Protein 5VHT (pdb70)

Secondary structure (DSSP, 8-state):
--HHHHHHHHHHHHHHHHHHHHHHHHHHHHHHHHHHHHHT--S--HHHHHHHHHHHHHHHHHTT-----HHHHHHHHHHHHHHHHHHHHHHH--/--HHHHHHHHHHHHHHHHHHHHHHHHHHHHHHHHHHHHHT--S--HHHHHHHHHHHHHHHHHTT-----HH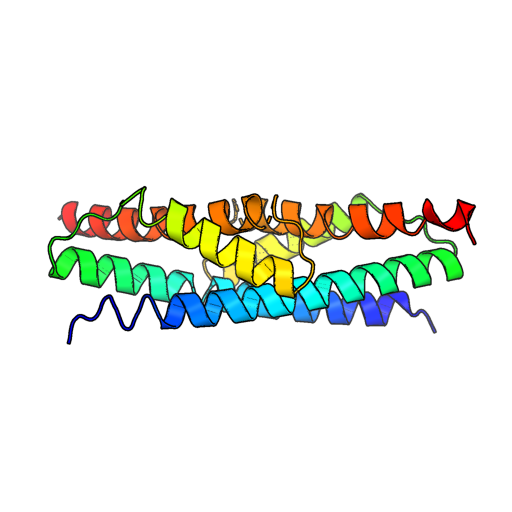HHHHHHHHHHHHHHHHHHHTTT-

Nearest PDB structures (foldseek):
  5vht-assembly1_B  TM=9.766E-01  e=7.348E-12  Escherichia coli K-12
  2gtv-assembly1_X  TM=7.225E-0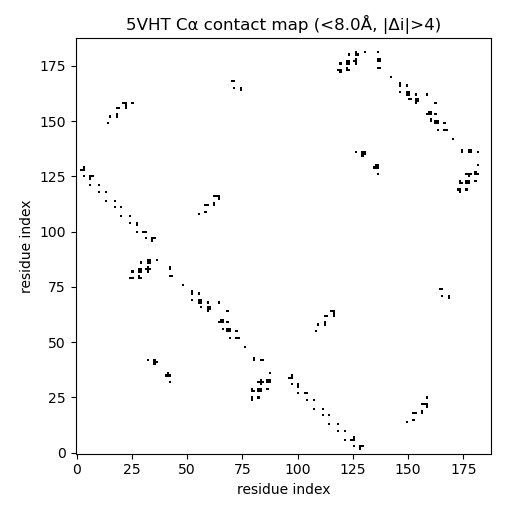1  e=7.236E-03  Methanocaldococcus jannaschii
  5j6f-assembly1_A-2  TM=8.125E-01  e=2.965E-02  Geobacillus sp. GHH01
  5vht-assembly1_B  TM=1.011E+00  e=3.222E-12  Escherichia coli K-12
  8pni-assembly1_B  TM=9.056E-01  e=9.524E-03  Pseudomonas aeruginosa

Sequence (188 aa):
ENPLLALREKISALDEKLLALFAEERRELAVEVGKAKLLSHRPVRDIDRRERDLLERLITLGKAHHLDAHITRTFQLGIEYSSVLTQQALLEHHHHHENPLLALRREKISALDEKLLALFAERRELAVEVGKAKLLSHRPVRDIDRERDLLERLITLGKAHHLDAHITRTFQLGIEYSSVLTQQALLLEHHHHH

Solvent-accessible surface area: 10896 Å² total

B-factor: mean 45.09, std 16.09, range [20.88, 111.12]

Radius of gyration: 18.77 Å; Cα contacts (8 Å, |Δi|>4): 162; chains: 2; bounding box: 55×41×42 Å

Foldseek 3Di:
DPVVVVVVVVVVVVVVVVVVVLVVLLVVLLVVLVVCVVVVHDLDDVVVVVVVLVVCLVVCVVVVHHSVNNVVVVVSSVVSSVSSVVNVVVVVVD/DPVVVVVVVVVVVVVVVVVVVLVVLLVVLLVVLVVCVVVVDDLDDVVVLVVVCVVQLVVCVVVVHDSVNNVVSVVSSVVSSVSSVVVVVCVVVD

CATH classification: 1.20.59.10

InterPro domains:
  IPR001086 Prephenate dehydratase [PF00800] (106-286)
  IPR001086 Prephenate dehydratase [PS51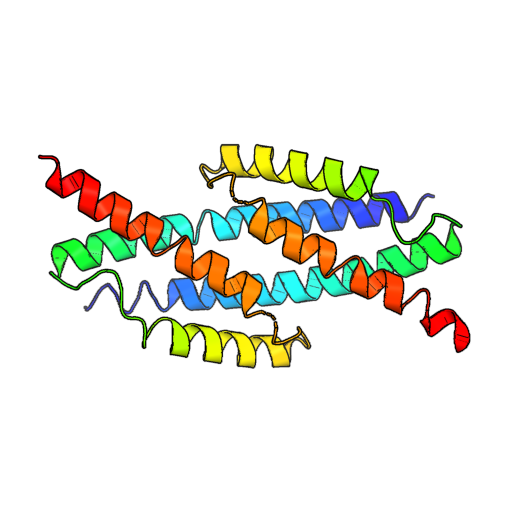171] (105-285)
  IPR002701 Chorismate mutase II, prokaryotic-type [PF01817] (10-89)
  IPR002701 Chorismate mutase II, prokaryotic-type [PS51168] (1-92)
  IPR002701 Chorismate mutase II, prokaryotic-type [SM00830] (11-91)
  IPR002912 ACT domain [PS51671] (299-376)
  IPR008242 Bifunctional P-protein, chorismate mutase/prephenate dehydratase [PIRSF001500] (2-380)
  IPR010952 Chorismate mutase, gammaproteobacteria [TIGR01797] (7-89)
  IPR018528 Prephenate dehydratase, conserved site [PS00857] (261-283)
  IPR018528 Prephenate dehydratase, conserved site [PS00858] (325-332)
  IPR036263 Chorismate mutase type II superfamily [SSF48600] (6-93)
  IPR036979 Chorismate mutase domain superfamily [G3DSA:1.20.59.10] (1-107)
  IPR045865 ACT-like domain [SSF55021] (280-377)

Organism: Escherichia coli (strain K12) (NCBI:txid83333)

GO terms:
  GO:0004664 prephenate dehydratase activity (F, EXP)
  GO:0004106 chorismate mutase activity (F, EXP)
  GO:0004664 prephenate dehydratase activity (F, IDA)
  GO:0042803 protein homodimerization activity (F, IDA)
  GO:0004106 chorismate mutase activity (F, IDA)
  GO:0004664 prephenate dehydratase activity (F, IMP)
  GO:0004106 chorismate mutase activity (F, IMP)
  GO:0006571 L-tyrosine biosynthetic process (P, IMP)
  GO:0009094 L-phenylalanine biosynthetic process (P, IMP)

Structure (mmCIF, N/CA/C/O backbone):
data_5VHT
#
_entry.id   5VHT
#
_cell.length_a   44.861
_cell.length_b   61.270
_cell.length_c   62.848
_cell.angle_alpha   90.00
_cell.angle_beta   90.00
_cell.angle_gamma   90.00
#
_symmetry.space_group_name_H-M   'P 21 21 21'
#
loop_
_entity.id
_entity.type
_entity.pdbx_description
1 polymer 'Chorismate Mutase'
2 water water
#
loop_
_atom_site.group_PDB
_atom_site.id
_atom_site.type_symbol
_atom_site.label_atom_id
_atom_site.label_alt_id
_atom_site.label_comp_id
_atom_site.label_asym_id
_atom_site.label_entity_id
_atom_site.label_seq_id
_atom_site.pdbx_PDB_ins_code
_atom_site.Cartn_x
_atom_site.Cartn_y
_atom_site.Cartn_z
_atom_site.occupancy
_atom_site.B_iso_or_equiv
_atom_site.auth_seq_id
_atom_site.auth_comp_id
_atom_site.auth_asym_id
_atom_site.auth_atom_id
_atom_site.pdbx_PDB_model_num
ATOM 1 N N . GLU A 1 4 ? 77.319 68.885 -6.865 1.00 87.88 4 GLU A N 1
ATOM 2 C CA . GLU A 1 4 ? 75.964 69.428 -6.555 1.00 92.37 4 GLU A CA 1
ATOM 3 C C . GLU A 1 4 ? 75.269 68.452 -5.629 1.00 91.35 4 GLU A C 1
ATOM 4 O O . GLU A 1 4 ? 74.935 67.374 -6.090 1.00 99.04 4 GLU A O 1
ATOM 6 N N . ASN A 1 5 ? 75.134 68.788 -4.343 1.00 84.11 5 ASN A N 1
ATOM 7 C CA . ASN A 1 5 ? 74.567 67.858 -3.361 1.00 77.13 5 ASN A CA 1
ATOM 8 C C . ASN A 1 5 ? 73.028 67.855 -3.498 1.00 69.46 5 ASN A C 1
ATOM 9 O O . ASN A 1 5 ? 72.367 68.822 -3.088 1.00 71.74 5 ASN A O 1
ATOM 14 N N . PRO A 1 6 ? 72.451 66.768 -4.058 1.00 60.08 6 PRO A N 1
ATOM 15 C CA . PRO A 1 6 ? 71.005 66.795 -4.340 1.00 56.71 6 PRO A CA 1
ATOM 16 C C . PRO A 1 6 ? 70.130 66.691 -3.074 1.00 51.96 6 PRO A C 1
ATOM 17 O O . PRO A 1 6 ? 68.969 67.100 -3.105 1.00 50.92 6 PRO A O 1
ATOM 21 N N . LEU A 1 7 ? 70.692 66.172 -1.979 1.00 50.78 7 LEU A N 1
ATOM 22 C CA . LEU A 1 7 ? 70.035 66.150 -0.677 1.00 53.37 7 LEU A CA 1
ATOM 23 C C . LEU A 1 7 ? 69.661 67.510 -0.115 1.00 52.06 7 LEU A C 1
ATOM 24 O O . LEU A 1 7 ? 68.638 67.606 0.552 1.00 47.25 7 LEU A O 1
ATOM 29 N N . LEU A 1 8 ? 70.464 68.539 -0.385 1.00 46.26 8 LEU A N 1
ATOM 30 C CA . LEU A 1 8 ? 70.166 69.884 0.106 1.00 48.52 8 LEU A CA 1
ATOM 31 C C . LEU A 1 8 ? 68.902 70.476 -0.498 1.00 47.16 8 LEU A C 1
ATOM 32 O O . LEU A 1 8 ? 68.090 71.014 0.239 1.00 47.14 8 LEU A O 1
ATOM 37 N N . ALA A 1 9 ? 68.754 70.388 -1.820 1.00 43.49 9 ALA A N 1
ATOM 38 C CA . ALA A 1 9 ? 67.512 70.825 -2.484 1.00 44.15 9 ALA A CA 1
ATOM 39 C C . ALA A 1 9 ? 66.261 70.024 -2.021 1.00 42.85 9 ALA A C 1
ATOM 40 O O . ALA A 1 9 ? 65.161 70.573 -1.867 1.00 38.36 9 ALA A O 1
ATOM 42 N N . LEU A 1 10 ? 66.423 68.721 -1.830 1.00 39.84 10 LEU A N 1
ATOM 43 C CA . LEU A 1 10 ? 65.300 67.883 -1.401 1.00 41.26 10 LEU A CA 1
ATOM 44 C C . LEU A 1 10 ? 64.844 68.220 0.019 1.00 37.08 10 LEU A C 1
ATOM 45 O O . LEU A 1 10 ? 63.649 68.322 0.273 1.00 38.65 10 LEU A O 1
ATOM 50 N N . ARG A 1 11 ? 65.795 68.394 0.926 1.00 38.53 11 ARG A N 1
ATOM 51 C CA . ARG A 1 11 ? 65.478 68.809 2.295 1.00 43.35 11 ARG A CA 1
ATOM 52 C C . ARG A 1 11 ? 64.853 70.186 2.406 1.00 44.24 11 ARG A C 1
ATOM 53 O O . ARG A 1 11 ? 64.046 70.418 3.304 1.00 45.45 11 ARG A O 1
ATOM 61 N N . GLU A 1 12 ? 65.237 71.096 1.519 1.00 45.01 12 GLU A N 1
ATOM 62 C CA . GLU A 1 12 ? 64.589 72.410 1.419 1.00 46.20 12 GLU A CA 1
ATOM 63 C C . GLU A 1 12 ? 63.154 72.310 0.885 1.00 42.02 12 GLU A C 1
ATOM 64 O O . GLU A 1 12 ? 62.292 73.036 1.358 1.00 39.36 12 GLU A O 1
ATOM 66 N N . LYS A 1 13 ? 62.881 71.427 -0.076 1.00 37.69 13 LYS A N 1
ATOM 67 C CA . LYS A 1 13 ? 61.498 71.233 -0.523 1.00 40.23 13 LYS A CA 1
ATOM 68 C C . LYS A 1 13 ? 60.619 70.597 0.567 1.00 35.93 13 LYS A C 1
ATOM 69 O O . LYS A 1 13 ? 59.436 70.893 0.649 1.00 32.88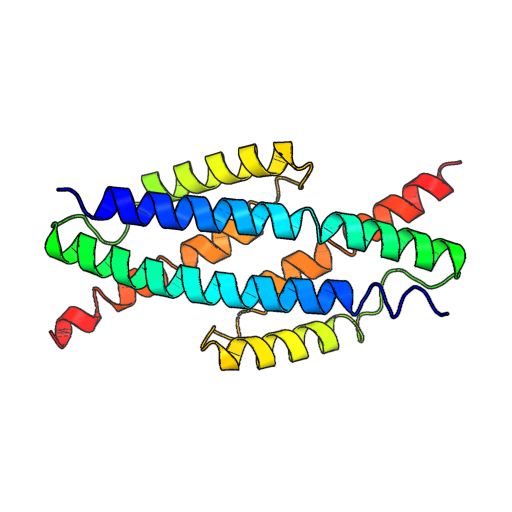 13 LYS A O 1
ATOM 75 N N . ILE A 1 14 ? 61.202 69.708 1.361 1.00 36.89 14 ILE A N 1
ATOM 76 C CA . ILE A 1 14 ? 60.493 69.058 2.494 1.00 35.80 14 ILE A CA 1
ATOM 77 C C . ILE A 1 14 ? 60.200 70.094 3.582 1.00 37.43 14 ILE A C 1
ATOM 78 O O . ILE A 1 14 ? 59.113 70.082 4.153 1.00 32.08 14 ILE A O 1
ATOM 83 N N . SER A 1 15 ? 61.158 70.986 3.854 1.00 38.82 15 SER A N 1
ATOM 84 C CA . SER A 1 15 ? 60.931 72.103 4.795 1.00 39.85 15 SER A CA 1
ATOM 85 C C . SER A 1 15 ? 59.840 73.026 4.334 1.00 34.81 15 SER A C 1
ATOM 86 O O . SER A 1 15 ? 59.025 73.439 5.144 1.00 34.38 15 SER A O 1
ATOM 89 N N . ALA A 1 16 ? 59.797 73.350 3.047 1.00 34.03 16 ALA A N 1
ATOM 90 C CA . ALA A 1 16 ? 58.697 74.148 2.497 1.00 33.49 16 ALA A CA 1
ATOM 91 C C . ALA A 1 16 ? 57.357 73.489 2.675 1.00 36.69 16 ALA A C 1
ATOM 92 O O . ALA A 1 16 ? 56.349 74.140 2.971 1.00 34.11 16 ALA A O 1
ATOM 94 N N . LEU A 1 17 ? 57.338 72.179 2.464 1.00 35.96 17 LEU A N 1
ATOM 95 C CA . LEU A 1 17 ? 56.135 71.413 2.585 1.00 33.28 17 LEU A CA 1
ATOM 96 C C . LEU A 1 17 ? 55.687 71.436 4.087 1.00 32.10 17 LEU A C 1
ATOM 97 O O . LEU A 1 17 ? 54.505 71.678 4.380 1.00 31.27 17 LEU A O 1
ATOM 102 N N . ASP A 1 18 ? 56.628 71.238 5.004 1.00 30.32 18 ASP A N 1
ATOM 103 C CA . ASP A 1 18 ? 56.321 71.216 6.463 1.00 31.53 18 ASP A CA 1
ATOM 104 C C . ASP A 1 18 ? 55.784 72.585 6.971 1.00 36.11 18 ASP A C 1
ATOM 105 O O . ASP A 1 18 ? 54.847 72.627 7.788 1.00 32.78 18 ASP A O 1
ATOM 107 N N . GLU A 1 19 ? 56.313 73.690 6.434 1.00 34.69 19 GLU A N 1
ATOM 108 C CA . GLU A 1 19 ? 55.761 75.035 6.705 1.00 34.74 19 GLU A CA 1
ATOM 109 C C . GLU A 1 19 ? 54.340 75.203 6.185 1.00 32.86 19 GLU A C 1
ATOM 110 O O . GLU A 1 19 ? 53.516 75.757 6.888 1.00 31.40 19 GLU A O 1
ATOM 112 N N . LYS A 1 20 ? 54.022 74.699 4.987 1.00 34.64 20 LYS A N 1
ATOM 113 C CA . LYS A 1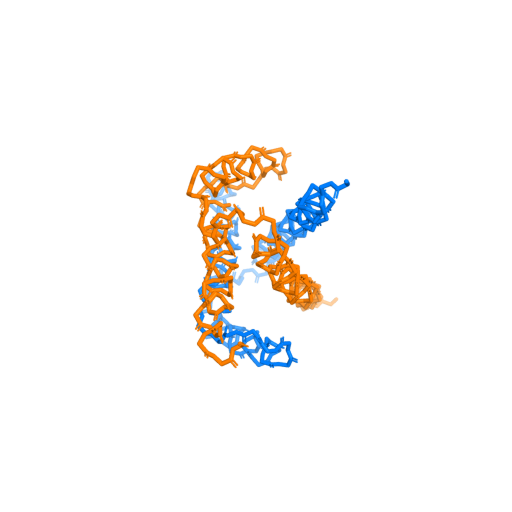 20 ? 52.639 74.685 4.539 1.00 34.86 20 LYS A CA 1
ATOM 114 C C . LYS A 1 20 ? 51.743 73.825 5.430 1.00 35.48 20 LYS A C 1
ATOM 115 O O . LYS A 1 20 ? 50.571 74.131 5.581 1.00 35.05 20 LYS A O 1
ATOM 121 N N . LEU A 1 21 ? 52.250 72.699 5.941 1.00 31.81 21 LEU A N 1
ATOM 122 C CA . LEU A 1 21 ? 51.427 71.870 6.835 1.00 31.73 21 LEU A CA 1
ATOM 123 C C . LEU A 1 21 ? 51.078 72.635 8.111 1.00 29.24 21 LEU A C 1
ATOM 124 O O . LEU A 1 21 ? 49.936 72.591 8.534 1.00 30.91 21 LEU A O 1
ATOM 129 N N . LEU A 1 22 ? 52.058 73.334 8.684 1.00 29.10 22 LEU A N 1
ATOM 130 C CA . LEU A 1 22 ? 51.880 74.136 9.889 1.00 30.41 22 LEU A CA 1
ATOM 131 C C . LEU A 1 22 ? 50.881 75.238 9.699 1.00 31.10 22 LEU A C 1
ATOM 132 O O . LEU A 1 22 ? 50.042 75.454 10.565 1.00 33.35 22 LEU A O 1
ATOM 137 N N . ALA A 1 23 ? 50.962 75.929 8.575 1.00 34.13 23 ALA A N 1
ATOM 138 C CA . ALA A 1 23 ? 49.970 76.942 8.204 1.00 34.28 23 ALA A CA 1
ATOM 139 C C . ALA A 1 23 ? 48.576 76.357 8.092 1.00 34.42 23 ALA A C 1
ATOM 140 O O . ALA A 1 23 ? 47.625 76.980 8.536 1.00 30.59 23 ALA A O 1
ATOM 142 N N . LEU A 1 24 ? 48.425 75.159 7.527 1.00 32.08 24 LEU A N 1
ATOM 143 C CA . LEU A 1 24 ? 47.097 74.540 7.496 1.00 31.48 24 LEU A CA 1
ATOM 144 C C . LEU A 1 24 ? 46.602 74.062 8.885 1.00 29.57 24 LEU A C 1
ATOM 145 O O . LEU A 1 24 ? 45.396 74.157 9.178 1.00 29.31 24 LEU A O 1
ATOM 150 N N . PHE A 1 25 ? 47.513 73.569 9.715 1.00 29.91 25 PHE A N 1
ATOM 151 C CA . PHE A 1 25 ? 47.206 73.221 11.116 1.00 28.97 25 PHE A CA 1
ATOM 152 C C . PHE A 1 25 ? 46.681 74.480 11.843 1.00 34.28 25 PHE A C 1
ATOM 153 O O . PHE A 1 25 ? 45.651 74.425 12.553 1.00 29.27 25 PHE A O 1
ATOM 161 N N . ALA A 1 26 ? 47.363 75.609 11.655 1.00 31.76 26 ALA A N 1
ATOM 162 C CA . ALA A 1 26 ? 46.923 76.903 12.244 1.00 32.15 26 ALA A CA 1
ATOM 163 C C . ALA A 1 26 ? 45.544 77.277 11.763 1.00 32.60 26 ALA A C 1
ATOM 164 O O . ALA A 1 26 ? 44.691 77.615 12.574 1.00 31.73 26 ALA A O 1
ATOM 166 N N A GLU A 1 27 ? 45.299 77.204 10.456 0.50 31.77 27 GLU A N 1
ATOM 167 N N B GLU A 1 27 ? 45.300 77.206 10.456 0.50 31.05 27 GLU A N 1
ATOM 168 C CA A GLU A 1 27 ? 43.954 77.451 9.938 0.50 33.28 27 GLU A CA 1
ATOM 169 C CA B GLU A 1 27 ? 43.961 77.445 9.916 0.50 32.10 27 GLU A CA 1
ATOM 170 C C A GLU A 1 27 ? 42.918 76.472 10.495 0.50 31.01 27 GLU A C 1
ATOM 171 C C B GLU A 1 27 ? 42.920 76.472 10.491 0.50 30.38 27 GLU A C 1
ATOM 172 O O A GLU A 1 27 ? 41.791 76.871 10.786 0.50 26.91 27 GLU A O 1
ATOM 173 O O B GLU A 1 27 ? 41.792 76.873 10.786 0.50 26.35 27 GLU A O 1
ATOM 184 N N . ARG A 1 28 ? 43.292 75.199 10.661 1.00 29.12 28 ARG A N 1
ATOM 185 C CA . ARG A 1 28 ? 42.358 74.199 11.197 1.00 30.87 28 ARG A CA 1
ATOM 186 C C . ARG A 1 28 ? 41.996 74.528 12.657 1.00 30.23 28 ARG A C 1
ATOM 187 O O . ARG A 1 28 ? 40.853 74.395 13.053 1.00 30.38 28 ARG A O 1
ATOM 195 N N . ARG A 1 29 ? 42.969 75.003 13.427 1.00 30.77 29 ARG A N 1
ATOM 196 C CA . ARG A 1 29 ? 42.724 75.462 14.800 1.00 32.52 29 ARG A CA 1
ATOM 197 C C . ARG A 1 29 ? 41.786 76.671 14.859 1.00 33.16 29 ARG A C 1
ATOM 198 O O . ARG A 1 29 ? 40.891 76.683 15.674 1.00 32.35 29 ARG A O 1
ATOM 206 N N . GLU A 1 30 ? 41.975 77.673 14.004 1.00 34.28 30 GLU A N 1
ATOM 207 C CA . GLU A 1 30 ? 41.011 78.820 13.889 1.00 35.32 30 GLU A CA 1
ATOM 208 C C . GLU A 1 30 ? 39.594 78.343 13.623 1.00 34.14 30 GLU A C 1
ATOM 209 O O . GLU A 1 30 ? 38.641 78.782 14.267 1.00 31.76 30 GLU A O 1
ATOM 215 N N . LEU A 1 31 ? 39.457 77.414 12.681 1.00 31.62 31 LEU A N 1
ATOM 216 C CA . LEU A 1 31 ? 38.157 76.798 12.434 1.00 31.26 31 LEU A CA 1
ATOM 217 C C . LEU A 1 31 ? 37.576 76.055 13.655 1.00 30.30 31 LEU A C 1
ATOM 218 O O . LEU A 1 31 ? 36.364 76.110 13.879 1.00 31.07 31 LEU A O 1
ATOM 223 N N . ALA A 1 32 ? 38.420 75.362 14.417 1.00 29.59 32 ALA A N 1
ATOM 224 C CA . ALA A 1 32 ? 37.969 74.649 15.635 1.00 30.18 32 ALA A CA 1
ATOM 225 C C . ALA A 1 32 ? 37.402 75.663 16.663 1.00 28.62 32 ALA A C 1
ATOM 226 O O . ALA A 1 32 ? 36.388 75.423 17.275 1.00 25.49 32 ALA A O 1
ATOM 228 N N . VAL A 1 33 ? 38.079 76.794 16.819 1.00 30.58 33 VAL A N 1
ATOM 229 C CA . VAL A 1 33 ? 37.586 77.893 17.658 1.00 30.32 33 VAL A CA 1
ATOM 230 C C . VAL A 1 33 ? 36.202 78.353 17.200 1.00 31.01 33 VAL A C 1
ATOM 231 O O . VAL A 1 33 ? 35.304 78.501 18.048 1.00 28.45 33 VAL A O 1
ATOM 235 N N . GLU A 1 34 ? 36.010 78.530 15.888 1.00 28.80 34 GLU A N 1
ATOM 236 C CA . GLU A 1 34 ? 34.711 78.946 15.338 1.00 33.44 34 GLU A CA 1
ATOM 237 C C . GLU A 1 34 ? 33.631 77.915 15.557 1.00 31.24 34 GLU A C 1
ATOM 238 O O . GLU A 1 34 ? 32.489 78.261 15.825 1.00 30.08 34 GLU A O 1
ATOM 244 N N . VAL A 1 35 ? 33.990 76.636 15.460 1.00 29.15 35 VAL A N 1
ATOM 245 C CA . VAL A 1 35 ? 33.078 75.532 15.760 1.00 28.29 35 VAL A CA 1
ATOM 246 C C . VAL A 1 35 ? 32.699 75.589 17.242 1.00 28.36 35 VAL A C 1
ATOM 247 O O . VAL A 1 35 ? 31.542 75.460 17.600 1.00 27.41 35 VAL A O 1
ATOM 251 N N . GLY A 1 36 ? 33.691 75.698 18.113 1.00 29.69 36 GLY A N 1
ATOM 252 C CA . GLY A 1 36 ? 33.448 75.851 19.555 1.00 29.92 36 GLY A CA 1
ATOM 253 C C . GLY A 1 36 ? 32.472 77.009 19.855 1.00 33.45 36 GLY A C 1
ATOM 254 O O . GLY A 1 36 ? 31.513 76.830 20.600 1.00 32.37 36 GLY A O 1
ATOM 255 N N . LYS A 1 37 ? 32.708 78.179 19.259 1.00 31.59 37 LYS A N 1
ATOM 256 C CA . LYS A 1 37 ? 31.798 79.337 19.412 1.00 33.01 37 LYS A CA 1
ATOM 257 C C . LYS A 1 37 ? 30.392 79.001 18.949 1.00 33.88 37 LYS A C 1
ATOM 258 O O . LYS A 1 37 ? 29.438 79.239 19.683 1.00 37.97 37 LYS A O 1
ATOM 264 N N . ALA A 1 38 ? 30.255 78.419 17.768 1.00 36.83 38 ALA A N 1
ATOM 265 C CA . ALA A 1 38 ? 28.940 78.093 17.230 1.00 39.60 38 ALA A CA 1
ATOM 266 C C . ALA A 1 38 ? 28.214 77.079 18.084 1.00 36.75 38 ALA A C 1
ATOM 267 O O . ALA A 1 38 ? 27.004 77.207 18.287 1.00 39.68 38 ALA A O 1
ATOM 269 N N . LYS A 1 39 ? 28.943 76.109 18.623 1.00 35.11 39 LYS A N 1
ATOM 270 C CA . LYS A 1 39 ? 28.353 75.127 19.563 1.00 38.60 39 LYS A CA 1
ATOM 271 C C . LYS A 1 39 ? 27.840 75.786 20.843 1.00 43.96 39 LYS A C 1
ATOM 272 O O . LYS A 1 39 ? 26.761 75.469 21.328 1.00 42.29 39 LYS A O 1
ATOM 278 N N . LEU A 1 40 ? 28.632 76.698 21.392 1.00 39.65 40 LEU A N 1
ATOM 279 C CA . LEU A 1 40 ? 28.241 77.459 22.567 1.00 39.11 40 LEU A CA 1
ATOM 280 C C . LEU A 1 40 ? 26.985 78.277 22.291 1.00 41.34 40 LEU A C 1
ATOM 281 O O . LEU A 1 40 ? 26.077 78.270 23.095 1.00 40.87 40 LEU A O 1
ATOM 286 N N . LEU A 1 41 ? 26.945 78.990 21.166 1.00 43.07 41 LEU A N 1
ATOM 287 C CA . LEU A 1 41 ? 25.732 79.745 20.743 1.00 47.72 41 LEU A CA 1
ATOM 288 C C . LEU A 1 41 ? 24.511 78.853 20.484 1.00 51.42 41 LEU A C 1
ATOM 289 O O . LEU A 1 41 ? 23.383 79.269 20.721 1.00 56.16 41 LEU A O 1
ATOM 294 N N . SER A 1 42 ? 24.754 77.646 19.985 1.00 48.08 42 SER A N 1
ATOM 295 C CA . SER A 1 42 ? 23.703 76.686 19.626 1.00 50.79 42 SER A CA 1
ATOM 296 C C . SER A 1 42 ? 23.314 75.733 20.746 1.00 47.46 42 SER A C 1
ATOM 297 O O . SER A 1 42 ? 22.436 74.935 20.558 1.00 46.40 42 SER A O 1
ATOM 300 N N . HIS A 1 43 ? 24.005 75.787 21.880 1.00 54.52 43 HIS A N 1
ATOM 301 C CA . HIS A 1 43 ? 23.870 74.806 22.976 1.00 57.63 43 HIS A CA 1
ATOM 302 C C . HIS A 1 43 ? 24.021 73.341 22.563 1.00 58.41 43 HIS A C 1
ATOM 303 O O . HIS A 1 43 ? 23.272 72.486 23.015 1.00 61.58 43 HIS A O 1
ATOM 310 N N . ARG A 1 44 ? 25.005 73.065 21.706 1.00 55.71 44 ARG A N 1
ATOM 311 C CA . ARG A 1 44 ? 25.327 71.711 21.249 1.00 56.44 44 ARG A CA 1
ATOM 312 C C . ARG A 1 44 ? 26.586 71.252 21.998 1.00 49.97 44 ARG A C 1
ATOM 313 O O . ARG A 1 44 ? 27.484 72.063 22.208 1.00 48.04 44 ARG A O 1
ATOM 316 N N . PRO A 1 45 ? 26.655 69.968 22.423 1.00 52.14 45 PRO A N 1
ATOM 317 C CA . PRO A 1 45 ? 27.866 69.528 23.115 1.00 50.05 45 PRO A CA 1
ATOM 318 C C . PRO A 1 45 ? 29.101 69.477 22.190 1.00 52.36 45 PRO A C 1
ATOM 319 O O . PRO A 1 45 ? 28.968 69.290 20.973 1.00 48.52 45 PRO A O 1
ATOM 323 N N . VAL A 1 46 ? 30.284 69.610 22.783 1.00 46.31 46 VAL A N 1
ATOM 324 C CA . VAL A 1 46 ? 31.551 69.561 22.050 1.00 44.71 46 VAL A CA 1
ATOM 325 C C . VAL A 1 46 ? 31.774 68.181 21.445 1.00 46.51 46 VAL A C 1
ATOM 326 O O . VAL A 1 46 ? 32.101 68.098 20.254 1.00 48.57 46 VAL A O 1
ATOM 330 N N . ARG A 1 47 ? 31.656 67.150 22.264 1.00 44.40 47 ARG A N 1
ATOM 331 C CA . ARG A 1 47 ? 32.012 65.779 21.842 1.00 46.24 47 ARG A CA 1
ATOM 332 C C . ARG A 1 47 ? 30.808 65.049 21.241 1.00 46.75 47 ARG A C 1
ATOM 333 O O . ARG A 1 47 ? 29.700 65.155 21.746 1.00 47.12 47 ARG A O 1
ATOM 341 N N . ASP A 1 48 ? 31.027 64.354 20.138 1.00 50.92 48 ASP A N 1
ATOM 342 C CA . ASP A 1 48 ? 30.101 63.358 19.604 1.00 53.13 48 ASP A CA 1
ATOM 343 C C . ASP A 1 48 ? 31.019 62.297 19.039 1.00 51.25 48 ASP A C 1
ATOM 344 O O . ASP A 1 48 ? 31.576 62.470 17.959 1.00 49.60 48 ASP A O 1
ATOM 349 N N . ILE A 1 49 ? 31.219 61.220 19.786 1.00 50.64 49 ILE A N 1
ATOM 350 C CA . ILE A 1 49 ? 32.179 60.165 19.399 1.00 57.39 49 ILE A CA 1
ATOM 351 C C . ILE A 1 49 ? 31.771 59.399 18.112 1.00 52.26 49 ILE A C 1
ATOM 352 O O . ILE A 1 49 ? 32.629 58.862 17.433 1.00 50.31 49 ILE A O 1
ATOM 357 N N . ASP A 1 50 ? 30.484 59.356 17.784 1.00 49.22 50 ASP A N 1
ATOM 358 C CA . ASP A 1 50 ? 30.049 58.807 16.499 1.00 45.37 50 ASP A CA 1
ATOM 359 C C . ASP A 1 50 ? 30.471 59.706 15.337 1.00 42.32 50 ASP A C 1
ATOM 360 O O . ASP A 1 50 ? 30.892 59.225 14.304 1.00 42.21 50 ASP A O 1
ATOM 362 N N A ARG A 1 51 ? 30.346 61.014 15.520 0.50 40.66 51 ARG A N 1
ATOM 363 N N B ARG A 1 51 ? 30.347 61.015 15.517 0.50 42.02 51 ARG A N 1
ATOM 364 C CA A ARG A 1 51 ? 30.817 61.978 14.524 0.50 41.86 51 ARG A CA 1
ATOM 365 C CA B ARG A 1 51 ? 30.817 61.987 14.521 0.50 44.00 51 ARG A CA 1
ATOM 366 C C A ARG A 1 51 ? 32.330 61.824 14.299 0.50 39.70 51 ARG A C 1
ATOM 367 C C B ARG A 1 51 ? 32.330 61.827 14.298 0.50 40.94 51 ARG A C 1
ATOM 368 O O A ARG A 1 51 ? 32.796 61.721 13.164 0.50 37.51 51 ARG A O 1
ATOM 369 O O B ARG A 1 51 ? 32.797 61.721 13.164 0.50 38.73 51 ARG A O 1
ATOM 384 N N . GLU A 1 52 ? 33.076 61.776 15.396 1.00 39.97 52 GLU A N 1
ATOM 385 C CA . GLU A 1 52 ? 34.530 61.606 15.350 1.00 41.98 52 GLU A CA 1
ATOM 386 C C . GLU A 1 52 ? 34.940 60.342 14.592 1.00 39.24 52 GLU A C 1
ATOM 387 O O . GLU A 1 52 ? 35.777 60.402 13.708 1.00 39.32 52 GLU A O 1
ATOM 393 N N . ARG A 1 53 ? 34.331 59.210 14.928 1.00 39.46 53 ARG A N 1
ATOM 394 C CA . ARG A 1 53 ? 34.636 57.909 14.271 1.00 41.08 53 ARG A CA 1
ATOM 395 C C . ARG A 1 53 ? 34.272 57.881 12.785 1.00 40.09 53 ARG A C 1
ATOM 396 O O . ARG A 1 53 ? 35.026 57.386 11.966 1.00 38.22 53 ARG A O 1
ATOM 398 N N . ASP A 1 54 ? 33.128 58.447 12.434 1.00 41.35 54 ASP A N 1
ATOM 399 C CA . ASP A 1 54 ? 32.706 58.559 11.020 1.00 43.78 54 ASP A CA 1
ATOM 400 C C . ASP A 1 54 ? 33.645 59.494 10.216 1.00 42.20 54 ASP A C 1
ATOM 401 O O . ASP A 1 54 ? 33.973 59.211 9.061 1.00 41.10 54 ASP A O 1
ATOM 406 N N . LEU A 1 55 ? 34.071 60.600 10.832 1.00 37.12 55 LEU A N 1
ATOM 407 C CA . LEU A 1 55 ? 35.032 61.506 10.192 1.00 39.20 55 LEU A CA 1
ATOM 408 C C . LEU A 1 55 ? 36.334 60.767 9.852 1.00 35.09 55 LEU A C 1
ATOM 409 O O . LEU A 1 55 ? 36.849 60.830 8.737 1.00 40.39 55 LEU A O 1
ATOM 414 N N . LEU A 1 56 ? 36.834 60.058 10.837 1.00 36.91 56 LEU A N 1
ATOM 415 C CA . LEU A 1 56 ? 38.057 59.285 10.695 1.00 39.98 56 LEU A CA 1
ATOM 416 C C . LEU A 1 56 ? 37.908 58.241 9.587 1.00 37.11 56 LEU A C 1
ATOM 417 O O . LEU A 1 56 ? 38.764 58.168 8.743 1.00 36.50 56 LEU A O 1
ATOM 422 N N . GLU A 1 57 ? 36.784 57.507 9.514 1.00 41.59 57 GLU A N 1
ATOM 423 C CA . GLU A 1 57 ? 36.532 56.539 8.391 1.00 40.77 57 GLU A CA 1
ATOM 424 C C . GLU A 1 57 ? 36.570 57.171 7.004 1.00 35.11 57 GLU A C 1
ATOM 425 O O . GLU A 1 57 ? 37.077 56.596 6.062 1.00 34.51 57 GLU A O 1
ATOM 431 N N . ARG A 1 58 ? 35.988 58.347 6.877 1.00 35.89 58 ARG A N 1
ATOM 432 C CA . ARG A 1 58 ? 36.029 59.117 5.632 1.00 38.24 58 ARG A CA 1
ATOM 433 C C . ARG A 1 58 ? 37.461 59.518 5.227 1.00 37.43 58 ARG A C 1
ATOM 434 O O . ARG A 1 58 ? 37.831 59.502 4.036 1.00 34.29 58 ARG A O 1
ATOM 442 N N . LEU A 1 59 ? 38.248 59.942 6.220 1.00 39.08 59 LEU A N 1
ATOM 443 C CA . LEU A 1 59 ? 39.641 60.353 5.974 1.00 35.49 59 LEU A CA 1
ATOM 444 C C . LEU A 1 59 ? 40.474 59.157 5.530 1.00 34.94 59 LEU A C 1
ATOM 445 O O . LEU A 1 59 ? 41.317 59.273 4.639 1.00 31.94 59 LEU A O 1
ATOM 450 N N . ILE A 1 60 ? 40.211 57.995 6.128 1.00 39.95 60 ILE A N 1
ATOM 451 C CA . ILE A 1 60 ? 40.889 56.739 5.744 1.00 39.80 60 ILE A CA 1
ATOM 452 C C . ILE A 1 60 ? 40.610 56.415 4.270 1.00 41.46 60 ILE A C 1
ATOM 453 O O . ILE A 1 60 ? 41.524 56.044 3.538 1.00 34.46 60 ILE A O 1
ATOM 458 N N . THR A 1 61 ? 39.364 56.575 3.827 1.00 38.33 61 THR A N 1
ATOM 459 C CA . THR A 1 61 ? 39.025 56.311 2.429 1.00 39.31 61 THR A CA 1
ATOM 460 C C . THR A 1 61 ? 39.651 57.323 1.473 1.00 39.31 61 THR A C 1
ATOM 461 O O . THR A 1 61 ? 40.206 56.946 0.444 1.00 38.05 61 THR A O 1
ATOM 465 N N . LEU A 1 62 ? 39.586 58.601 1.814 1.00 37.46 62 LEU A N 1
ATOM 466 C CA . LEU A 1 62 ? 40.267 59.597 0.990 1.00 38.09 62 LEU A CA 1
ATOM 467 C C . LEU A 1 62 ? 41.807 59.335 0.938 1.00 37.99 62 LEU A C 1
ATOM 468 O O . LEU A 1 62 ? 42.446 59.420 -0.130 1.00 39.86 62 LEU A O 1
ATOM 473 N N . GLY A 1 63 ? 42.388 59.003 2.087 1.00 33.86 63 GLY A N 1
ATOM 474 C CA . GLY A 1 63 ? 43.790 58.578 2.152 1.00 36.58 63 GLY A CA 1
ATOM 475 C C . GLY A 1 63 ? 44.173 57.428 1.234 1.00 37.08 63 GLY A C 1
ATOM 476 O O . GLY A 1 63 ? 45.227 57.476 0.572 1.00 33.41 63 GLY A O 1
ATOM 477 N N . LYS A 1 64 ? 43.335 56.396 1.171 1.00 40.23 64 LYS A N 1
ATOM 478 C CA . LYS A 1 64 ? 43.636 55.225 0.330 1.00 45.12 64 LYS A CA 1
ATOM 479 C C . LYS A 1 64 ? 43.747 55.616 -1.149 1.00 44.64 64 LYS A C 1
ATOM 480 O O . LYS A 1 64 ? 44.558 55.041 -1.853 1.00 44.34 64 LYS A O 1
ATOM 484 N N . ALA A 1 65 ? 42.980 56.611 -1.598 1.00 48.05 65 ALA A N 1
ATOM 485 C CA . ALA A 1 65 ? 43.138 57.200 -2.948 1.00 47.46 65 ALA A CA 1
ATOM 486 C C . ALA A 1 65 ? 44.519 57.785 -3.210 1.00 50.04 65 ALA A C 1
ATOM 487 O O . ALA A 1 65 ? 45.004 57.755 -4.338 1.00 48.29 65 ALA A O 1
ATOM 489 N N . HIS A 1 66 ? 45.149 58.336 -2.172 1.00 45.56 66 HIS A N 1
ATOM 490 C CA . HIS A 1 66 ? 46.556 58.759 -2.252 1.00 41.68 66 HIS A CA 1
ATOM 491 C C . HIS A 1 66 ? 47.588 57.658 -1.926 1.00 37.92 66 HIS A C 1
ATOM 492 O O . HIS A 1 66 ? 48.766 57.948 -1.879 1.00 34.52 66 HIS A O 1
ATOM 499 N N . HIS A 1 67 ? 47.143 56.425 -1.699 1.00 38.82 67 HIS A N 1
ATOM 500 C CA . HIS A 1 67 ? 48.003 55.293 -1.279 1.00 39.87 67 HIS A CA 1
ATOM 501 C C . HIS A 1 67 ? 48.734 55.551 0.059 1.00 38.67 67 HIS A C 1
ATOM 502 O O . HIS A 1 67 ? 49.884 55.161 0.235 1.00 36.21 67 HIS A O 1
ATOM 509 N N . LEU A 1 68 ? 48.025 56.192 0.990 1.00 35.07 68 LEU A N 1
ATOM 510 C CA . LEU A 1 68 ? 48.522 56.474 2.324 1.00 34.22 68 LEU A CA 1
ATOM 511 C C . LEU A 1 68 ? 47.922 55.418 3.214 1.00 39.03 68 LEU A C 1
ATOM 512 O O . LEU A 1 68 ? 46.714 55.143 3.144 1.00 40.55 68 LEU A O 1
ATOM 517 N N . ASP A 1 69 ? 48.764 54.851 4.071 1.00 36.06 69 ASP A N 1
ATOM 518 C CA . ASP A 1 69 ? 48.389 53.753 4.924 1.00 38.24 69 ASP A CA 1
ATOM 519 C C . ASP A 1 69 ? 47.245 54.123 5.884 1.00 35.55 69 ASP A C 1
ATOM 520 O O . ASP A 1 69 ? 47.280 55.190 6.506 1.00 29.13 69 ASP A O 1
ATOM 525 N N . ALA A 1 70 ? 46.237 53.251 6.015 1.00 35.28 70 ALA A N 1
ATOM 526 C CA . ALA A 1 70 ? 45.077 53.520 6.896 1.00 35.39 70 ALA A CA 1
ATOM 527 C C . ALA A 1 70 ? 45.464 53.737 8.364 1.00 35.51 70 ALA A C 1
ATOM 528 O O . ALA A 1 70 ? 44.898 54.585 9.071 1.00 32.83 70 ALA A O 1
ATOM 530 N N . HIS A 1 71 ? 46.431 52.957 8.820 1.00 32.63 71 HIS A N 1
ATOM 531 C CA . HIS A 1 71 ? 46.883 53.090 10.168 1.00 35.08 71 HIS A CA 1
ATOM 532 C C . HIS A 1 71 ? 47.544 54.460 10.455 1.00 30.97 71 HIS A C 1
ATOM 533 O O . HIS A 1 71 ? 47.245 55.094 11.455 1.00 29.48 71 HIS A O 1
ATOM 559 N N . ILE A 1 73 ? 47.042 57.162 8.670 1.00 27.90 73 ILE A N 1
ATOM 560 C CA . ILE A 1 73 ? 45.967 58.150 8.586 1.00 29.46 73 ILE A CA 1
ATOM 561 C C . ILE A 1 73 ? 45.148 58.217 9.869 1.00 29.67 73 ILE A C 1
ATOM 562 O O . ILE A 1 73 ? 44.836 59.288 10.336 1.00 28.14 73 ILE A O 1
ATOM 567 N N . THR A 1 74 ? 44.849 57.065 10.438 1.00 27.11 74 THR A N 1
ATOM 568 C CA . THR A 1 74 ? 44.118 56.960 11.658 1.00 32.19 74 THR A CA 1
ATOM 569 C C . THR A 1 74 ? 44.832 57.644 12.780 1.00 32.30 74 THR A C 1
ATOM 570 O O . THR A 1 74 ? 44.226 58.472 13.472 1.00 29.87 74 THR A O 1
ATOM 574 N N . ARG A 1 75 ? 46.102 57.313 12.960 1.00 28.04 75 ARG A N 1
ATOM 575 C CA . ARG A 1 75 ? 46.854 57.897 14.050 1.00 30.46 75 ARG A CA 1
ATOM 576 C C . ARG A 1 75 ? 47.015 59.430 13.917 1.00 26.46 75 ARG A C 1
ATOM 577 O O . ARG A 1 75 ? 46.929 60.155 14.885 1.00 25.02 75 ARG A O 1
ATOM 585 N N . THR A 1 76 ? 47.250 59.888 12.702 1.00 24.34 76 THR A N 1
ATOM 586 C CA . THR A 1 76 ? 47.526 61.280 12.426 1.00 25.16 76 THR A CA 1
ATOM 587 C C . THR A 1 76 ? 46.263 62.118 12.657 1.00 25.26 76 THR A C 1
ATOM 588 O O . THR A 1 76 ? 46.284 63.116 13.380 1.00 24.41 76 THR A O 1
ATOM 592 N N . PHE A 1 77 ? 45.158 61.670 12.072 1.00 25.31 77 PHE A N 1
ATOM 593 C CA . PHE A 1 77 ? 43.924 62.406 12.211 1.00 27.83 77 PHE A CA 1
ATOM 594 C C . PHE A 1 77 ? 43.238 62.243 13.556 1.00 27.35 77 PHE A C 1
ATOM 595 O O . PHE A 1 77 ? 42.523 63.137 13.934 1.00 28.95 77 PHE A O 1
ATOM 603 N N . GLN A 1 78 ? 43.521 61.185 14.299 1.00 29.35 78 GLN A N 1
ATOM 604 C CA . GLN A 1 78 ? 43.101 61.098 15.702 1.00 30.33 78 GLN A CA 1
ATOM 605 C C . GLN A 1 78 ? 43.740 62.231 16.504 1.00 27.65 78 GLN A C 1
ATOM 606 O O . GLN A 1 78 ? 43.094 62.805 17.397 1.00 27.14 78 GLN A O 1
ATOM 612 N N . 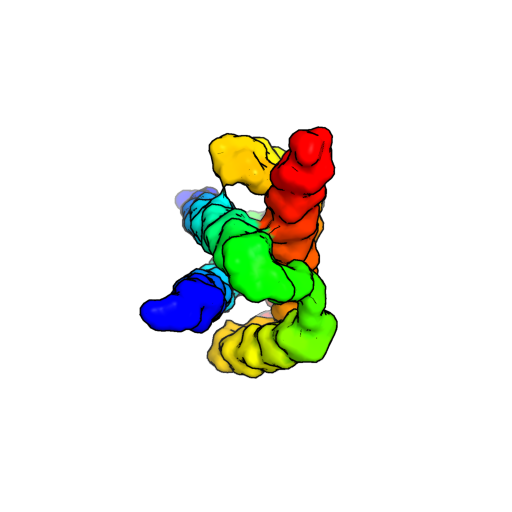LEU A 1 79 ? 45.005 62.524 16.259 1.00 25.91 79 LEU A N 1
ATOM 613 C CA . LEU A 1 79 ? 45.626 63.688 16.908 1.00 28.54 79 LEU A CA 1
ATOM 614 C C . LEU A 1 79 ? 44.918 64.993 16.570 1.00 29.41 79 LEU A C 1
ATOM 615 O O . LEU A 1 79 ? 44.704 65.812 17.459 1.00 24.92 79 LEU A O 1
ATOM 620 N N . GLY A 1 80 ? 44.609 65.192 15.297 1.00 26.92 80 GLY A N 1
ATOM 621 C CA . GLY A 1 80 ? 43.959 66.421 14.834 1.00 30.12 80 GLY A CA 1
ATOM 622 C C . GLY A 1 80 ? 42.574 66.615 15.420 1.00 28.01 80 GLY A C 1
ATOM 623 O O . GLY A 1 80 ? 42.230 67.723 15.843 1.00 26.06 80 GLY A O 1
ATOM 624 N N . ILE A 1 81 ? 41.797 65.541 15.437 1.00 28.41 81 ILE A N 1
ATOM 625 C CA . ILE A 1 81 ? 40.460 65.550 16.006 1.00 29.97 81 ILE A CA 1
ATOM 626 C C . ILE A 1 81 ? 40.513 65.826 17.504 1.00 30.00 81 ILE A C 1
ATOM 627 O O . ILE A 1 81 ? 39.788 66.709 18.009 1.00 26.66 81 ILE A O 1
ATOM 632 N N . GLU A 1 82 ? 41.369 65.095 18.210 1.00 28.66 82 GLU A N 1
ATOM 633 C CA . GLU A 1 82 ? 41.607 65.389 19.620 1.00 31.19 82 GLU A CA 1
ATOM 634 C C . GLU A 1 82 ? 42.039 66.839 19.892 1.00 28.26 82 GLU A C 1
ATOM 635 O O . GLU A 1 82 ? 41.499 67.481 20.783 1.00 27.75 82 GLU A O 1
ATOM 641 N N . TYR A 1 83 ? 42.969 67.375 19.100 1.00 28.20 83 TYR A N 1
ATOM 642 C CA . TYR A 1 83 ? 43.349 68.763 19.279 1.00 28.53 83 TYR A CA 1
ATOM 643 C C . TYR A 1 83 ? 42.195 69.755 19.037 1.00 27.09 83 TYR A C 1
ATOM 644 O O . TYR A 1 83 ? 42.065 70.692 19.782 1.00 25.74 83 TYR A O 1
ATOM 653 N N . SER A 1 84 ? 41.370 69.538 18.025 1.00 27.68 84 SER A N 1
ATOM 654 C CA A SER A 1 84 ? 40.166 70.355 17.784 0.50 25.90 84 SER A CA 1
ATOM 655 C CA B SER A 1 84 ? 40.170 70.358 17.786 0.50 28.58 84 SER A CA 1
ATOM 656 C C . SER A 1 84 ? 39.196 70.314 18.950 1.00 27.74 84 SER A C 1
ATOM 657 O O . SER A 1 84 ? 38.677 71.341 19.375 1.00 25.25 84 SER A O 1
ATOM 662 N N . VAL A 1 85 ? 38.946 69.128 19.467 1.00 28.24 85 VAL A N 1
ATOM 663 C CA . VAL A 1 85 ? 38.093 68.977 20.628 1.00 28.21 85 VAL A CA 1
ATOM 664 C C . VAL A 1 85 ? 38.642 69.666 21.894 1.00 29.29 85 VAL A C 1
ATOM 665 O O . VAL A 1 85 ? 37.889 70.320 22.613 1.00 27.81 85 VAL A O 1
ATOM 669 N N . LEU A 1 86 ? 39.931 69.515 22.170 1.00 29.15 86 LEU A N 1
ATOM 670 C CA . LEU A 1 86 ? 40.553 70.217 23.296 1.00 32.83 86 LEU A CA 1
ATOM 671 C C . LEU A 1 86 ? 40.400 71.731 23.146 1.00 31.89 86 LEU A C 1
ATOM 672 O O . LEU A 1 86 ? 40.131 72.412 24.104 1.00 31.80 86 LEU A O 1
ATOM 677 N N . THR A 1 87 ? 40.552 72.226 21.931 1.00 32.01 87 THR A N 1
ATOM 678 C CA . THR A 1 87 ? 40.429 73.645 21.619 1.00 31.03 87 THR A CA 1
ATOM 679 C C . THR A 1 87 ? 38.998 74.159 21.863 1.00 30.75 87 THR A C 1
ATOM 680 O O . THR A 1 87 ? 38.806 75.236 22.448 1.00 33.10 87 THR A O 1
ATOM 684 N N . GLN A 1 88 ? 38.008 73.392 21.416 1.00 29.45 88 GLN A N 1
ATOM 685 C CA . GLN A 1 88 ? 36.616 73.734 21.641 1.00 29.45 88 GLN A CA 1
ATOM 686 C C . GLN A 1 88 ? 36.228 73.686 23.129 1.00 31.31 88 GLN A C 1
ATOM 687 O O . GLN A 1 88 ? 35.486 74.549 23.594 1.00 30.23 88 GLN A O 1
ATOM 693 N N . GLN A 1 89 ? 36.680 72.655 23.842 1.00 29.73 89 GLN A N 1
ATOM 694 C CA . GLN A 1 89 ? 36.449 72.535 25.271 1.00 31.58 89 GLN A CA 1
ATOM 695 C C . GLN A 1 89 ? 37.090 73.649 26.096 1.00 33.21 89 GLN A C 1
ATOM 696 O O . GLN A 1 89 ? 36.508 74.064 27.101 1.00 32.89 89 GLN A O 1
ATOM 700 N N . ALA A 1 90 ? 38.295 74.078 25.706 1.00 31.97 90 ALA A N 1
ATOM 701 C CA . ALA A 1 90 ? 38.966 75.161 26.387 1.00 36.12 90 ALA A CA 1
ATOM 702 C C . ALA A 1 90 ? 38.176 76.464 26.194 1.00 35.43 90 ALA A C 1
ATOM 703 O O . ALA A 1 90 ? 38.077 77.259 27.126 1.00 31.32 90 ALA A O 1
ATOM 705 N N . LEU A 1 91 ? 37.582 76.635 25.009 1.00 35.38 91 LEU A N 1
ATOM 706 C CA . LEU A 1 91 ? 36.739 77.798 24.724 1.00 38.62 91 LEU A CA 1
ATOM 707 C C . LEU A 1 91 ? 35.488 77.829 25.604 1.00 35.64 91 LEU A C 1
ATOM 708 O O . LEU A 1 91 ? 35.149 78.877 26.165 1.00 34.46 91 LEU A O 1
ATOM 713 N N . LEU A 1 92 ? 34.787 76.700 25.690 1.00 38.46 92 LEU A N 1
ATOM 714 C CA . LEU A 1 92 ? 33.627 76.605 26.577 1.00 41.01 92 LEU A CA 1
ATOM 715 C C . LEU A 1 92 ? 34.056 76.882 28.002 1.00 38.93 92 LEU A C 1
ATOM 716 O O . LEU A 1 92 ? 33.441 77.690 28.673 1.00 39.16 92 LEU A O 1
ATOM 721 N N . GLU A 1 93 ? 35.140 76.240 28.443 1.00 36.51 93 GLU A N 1
ATOM 722 C CA . GLU A 1 93 ? 35.590 76.332 29.826 1.00 36.23 93 GLU A CA 1
ATOM 723 C C . GLU A 1 93 ? 35.948 77.763 30.200 1.00 36.87 93 GLU A C 1
ATOM 724 O O . GLU A 1 93 ? 35.619 78.182 31.313 1.00 39.77 93 GLU A O 1
ATOM 726 N N . HIS A 1 94 ? 36.539 78.520 29.269 1.00 37.58 94 HIS A N 1
ATOM 727 C CA . HIS A 1 94 ? 36.870 79.897 29.524 1.00 42.78 94 HIS A CA 1
ATOM 728 C C . HIS A 1 94 ? 35.628 80.784 29.816 1.00 42.09 94 HIS A C 1
ATOM 729 O O . HIS A 1 94 ? 35.628 81.615 30.745 1.00 42.75 94 HIS A O 1
ATOM 736 N N . HIS A 1 95 ? 34.608 80.603 28.977 1.00 36.66 95 HIS A N 1
ATOM 737 C CA . HIS A 1 95 ? 33.405 81.442 29.092 1.00 40.35 95 HIS A CA 1
ATOM 738 C C . HIS A 1 95 ? 32.557 81.088 30.309 1.00 44.99 95 HIS A C 1
ATOM 739 O O . HIS A 1 95 ? 31.792 81.938 30.796 1.00 47.54 95 HIS A O 1
ATOM 746 N N . HIS A 1 96 ? 32.671 79.843 30.807 1.00 49.55 96 HIS A N 1
ATOM 747 C CA . HIS A 1 96 ? 31.996 79.415 32.055 1.00 53.79 96 HIS A CA 1
ATOM 748 C C . HIS A 1 96 ? 32.735 79.806 33.313 1.00 55.16 96 HIS A C 1
ATOM 749 O O . HIS A 1 96 ? 32.143 79.704 34.371 1.00 66.14 96 HIS A O 1
ATOM 756 N N . HIS A 1 97 ? 33.995 80.238 33.215 1.00 62.78 97 HIS A N 1
ATOM 757 C CA . HIS A 1 97 ? 34.753 80.797 34.361 1.00 69.30 97 HIS A CA 1
ATOM 758 C C . HIS A 1 97 ? 34.238 82.169 34.858 1.00 76.55 97 HIS A C 1
ATOM 759 O O . HIS A 1 97 ? 34.442 82.518 36.020 1.00 81.80 97 HIS A O 1
ATOM 761 N N . HIS A 1 98 ? 33.600 82.950 33.986 1.00 79.95 98 HIS A N 1
ATOM 762 C CA . HIS A 1 98 ? 32.771 84.103 34.427 1.00 82.18 98 HIS A CA 1
ATOM 763 C C . HIS A 1 98 ? 31.571 83.739 35.360 1.00 79.10 98 HIS A C 1
ATOM 764 O O . HIS A 1 98 ? 30.465 83.349 34.933 1.00 72.26 98 HIS A O 1
ATOM 766 N N . GLU B 1 4 ? 21.622 80.528 7.929 1.00 85.81 4 GLU B N 1
ATOM 767 C CA . GLU B 1 4 ? 21.878 79.048 7.919 1.00 83.84 4 GLU B CA 1
ATOM 768 C C . GLU B 1 4 ? 22.387 78.453 9.253 1.00 81.95 4 GLU B C 1
ATOM 769 O O . GLU B 1 4 ? 22.705 79.157 10.226 1.00 81.38 4 GLU B O 1
ATOM 771 N N . ASN B 1 5 ? 22.507 77.125 9.267 1.00 79.83 5 ASN B N 1
ATOM 772 C CA . ASN B 1 5 ? 23.266 76.413 10.310 1.00 82.26 5 ASN B CA 1
ATOM 773 C C . ASN B 1 5 ? 24.780 76.666 10.090 1.00 77.11 5 ASN B C 1
ATOM 774 O O . ASN B 1 5 ? 25.353 76.147 9.129 1.00 71.71 5 ASN B O 1
ATOM 779 N N . PRO B 1 6 ? 25.422 77.470 10.968 1.00 67.16 6 PRO B N 1
ATOM 780 C CA . PRO B 1 6 ? 26.819 77.842 10.726 1.00 63.03 6 PRO B CA 1
ATOM 781 C C . PRO B 1 6 ? 27.820 76.686 10.904 1.00 55.49 6 PRO B C 1
ATOM 782 O O . PRO B 1 6 ? 28.902 76.741 10.324 1.00 48.77 6 PRO B O 1
ATOM 786 N N . LEU B 1 7 ? 27.448 75.655 11.666 1.00 52.29 7 LEU B N 1
ATOM 787 C CA . LEU B 1 7 ? 28.262 74.437 11.810 1.00 50.06 7 LEU B CA 1
ATOM 788 C C . LEU B 1 7 ? 28.492 73.675 10.517 1.00 47.59 7 LEU B C 1
ATOM 789 O O . LEU B 1 7 ? 29.542 73.069 10.347 1.00 41.17 7 LEU B O 1
ATOM 794 N N . LEU B 1 8 ? 27.516 73.691 9.610 1.00 49.60 8 LEU B N 1
ATOM 795 C CA . LEU B 1 8 ? 27.629 72.966 8.342 1.00 49.26 8 LEU B CA 1
ATOM 796 C C . LEU B 1 8 ? 28.685 73.570 7.442 1.00 46.69 8 LEU B C 1
ATOM 797 O O . LEU B 1 8 ? 29.501 72.828 6.895 1.00 46.63 8 LEU B O 1
ATOM 802 N N . ALA B 1 9 ? 28.692 74.899 7.288 1.00 46.16 9 ALA B N 1
ATOM 803 C CA . ALA B 1 9 ? 29.749 75.600 6.538 1.00 42.89 9 ALA B CA 1
ATOM 804 C C . ALA B 1 9 ? 31.167 75.386 7.147 1.00 40.48 9 ALA B C 1
ATOM 805 O O . ALA B 1 9 ? 32.157 75.210 6.419 1.00 35.77 9 ALA B O 1
ATOM 807 N N . LEU B 1 10 ? 31.257 75.416 8.476 1.00 37.54 10 LEU B N 1
ATOM 808 C CA . LEU B 1 10 ? 32.534 75.211 9.150 1.00 36.10 10 LEU B CA 1
ATOM 809 C C . LEU B 1 10 ? 33.082 73.810 8.934 1.00 34.78 10 LEU B C 1
ATOM 810 O O . LEU B 1 10 ? 34.265 73.666 8.648 1.00 32.98 10 LEU B O 1
ATOM 815 N N A ARG B 1 11 ? 32.238 72.796 9.080 0.50 34.49 11 ARG B N 1
ATOM 816 N N B ARG B 1 11 ? 32.228 72.794 9.049 0.50 33.87 11 ARG B N 1
ATOM 817 C CA A ARG B 1 11 ? 32.658 71.415 8.860 0.50 39.05 11 ARG B CA 1
ATOM 818 C CA B ARG B 1 11 ? 32.660 71.413 8.865 0.50 38.01 11 ARG B CA 1
ATOM 819 C C A ARG B 1 11 ? 33.060 71.113 7.418 0.50 40.30 11 ARG B C 1
ATOM 820 C C B ARG B 1 11 ? 33.098 71.158 7.425 0.50 39.42 11 ARG B C 1
ATOM 821 O O A ARG B 1 11 ? 33.929 70.269 7.185 0.50 38.22 11 ARG B O 1
ATOM 822 O O B ARG B 1 11 ? 34.056 70.421 7.203 0.50 36.66 11 ARG B O 1
ATOM 837 N N . GLU B 1 12 ? 32.415 71.781 6.465 1.00 41.00 12 GLU B N 1
ATOM 838 C CA . GLU B 1 12 ? 32.820 71.706 5.061 1.00 44.52 12 GLU B CA 1
ATOM 839 C C . GLU B 1 12 ? 34.177 72.378 4.795 1.00 38.76 12 GLU B C 1
ATOM 840 O O . GLU B 1 12 ? 34.977 71.842 4.015 1.00 35.27 12 GLU B O 1
ATOM 846 N N . LYS B 1 13 ? 34.453 73.516 5.439 1.00 35.58 13 LYS B N 1
ATOM 847 C CA . LYS B 1 13 ? 35.782 74.128 5.301 1.00 36.68 13 LYS B CA 1
ATOM 848 C C . LYS B 1 13 ? 36.886 73.269 5.936 1.00 36.29 13 LYS B C 1
ATOM 849 O O . LYS B 1 13 ? 38.011 73.254 5.438 1.00 32.14 13 LYS B O 1
ATOM 855 N N . ILE B 1 14 ? 36.559 72.588 7.045 1.00 36.77 14 ILE B N 1
ATOM 856 C CA . ILE B 1 14 ? 37.509 71.679 7.728 1.00 35.90 14 ILE B CA 1
ATOM 857 C C . ILE B 1 14 ? 37.780 70.464 6.841 1.00 34.21 14 ILE B C 1
ATOM 858 O O . ILE B 1 14 ? 38.933 70.026 6.764 1.00 33.75 14 ILE B O 1
ATOM 863 N N . SER B 1 15 ? 36.747 69.925 6.184 1.00 34.55 15 SER B N 1
ATOM 864 C CA . SER B 1 15 ? 36.938 68.825 5.232 1.00 37.05 15 SER B CA 1
ATOM 865 C C . SER B 1 15 ? 37.810 69.224 4.050 1.00 37.51 15 SER B C 1
ATOM 866 O O . SER B 1 15 ? 38.656 68.455 3.616 1.00 38.51 15 SER B O 1
ATOM 869 N N . ALA B 1 16 ? 37.615 70.425 3.522 1.00 35.50 16 ALA B N 1
ATOM 870 C CA . ALA B 1 16 ? 38.486 70.931 2.441 1.00 36.14 16 ALA B CA 1
ATOM 871 C C . ALA B 1 16 ? 39.937 71.044 2.886 1.00 34.73 16 ALA B C 1
ATOM 872 O O . ALA B 1 16 ? 40.871 70.735 2.143 1.00 31.16 16 ALA B O 1
ATOM 874 N N . LEU B 1 17 ? 40.119 71.473 4.129 1.00 32.85 17 LEU B N 1
ATOM 875 C CA . LEU B 1 17 ? 41.416 71.628 4.687 1.00 33.22 17 LEU B CA 1
ATOM 876 C C . LEU B 1 17 ? 42.064 70.210 4.831 1.00 32.78 17 LEU B C 1
ATOM 877 O O . LEU B 1 17 ? 43.245 70.021 4.469 1.00 32.52 17 LEU B O 1
ATOM 882 N N . ASP B 1 18 ? 41.296 69.238 5.318 1.00 29.94 18 ASP B N 1
ATOM 883 C CA . ASP B 1 18 ? 41.798 67.860 5.517 1.00 35.88 18 ASP B CA 1
ATOM 884 C C . ASP B 1 18 ? 42.218 67.181 4.171 1.00 36.84 18 ASP B C 1
ATOM 885 O O . ASP B 1 18 ? 43.235 66.482 4.110 1.00 28.32 18 ASP B O 1
ATOM 890 N N . GLU B 1 19 ? 41.476 67.457 3.091 1.00 38.12 19 GLU B N 1
ATOM 891 C CA . GLU B 1 19 ? 41.885 67.022 1.741 1.00 37.08 19 GLU B CA 1
ATOM 892 C C . GLU B 1 19 ? 43.202 67.663 1.266 1.00 36.93 19 GLU B C 1
ATOM 893 O O . GLU B 1 19 ? 44.050 66.974 0.704 1.00 37.18 19 GLU B O 1
ATOM 899 N N . LYS B 1 20 ? 43.422 68.944 1.545 1.00 31.23 20 LYS B N 1
ATOM 900 C CA . LYS B 1 20 ? 44.708 69.546 1.290 1.00 32.50 20 LYS B CA 1
ATOM 901 C C . LYS B 1 20 ? 45.831 68.932 2.115 1.00 31.10 20 LYS B C 1
ATOM 902 O O . LYS B 1 20 ? 46.984 68.857 1.662 1.00 26.50 20 LYS B O 1
ATOM 908 N N . LEU B 1 21 ? 45.530 68.557 3.360 1.00 30.48 21 LEU B N 1
ATOM 909 C CA . LEU B 1 21 ? 46.568 67.895 4.187 1.00 29.10 21 LEU B CA 1
ATOM 910 C C . LEU B 1 21 ? 46.985 66.583 3.586 1.00 26.79 21 LEU B C 1
ATOM 911 O O . LEU B 1 21 ? 48.175 66.307 3.539 1.00 26.15 21 LEU B O 1
ATOM 916 N N . LEU B 1 22 ? 46.010 65.800 3.124 1.00 28.18 22 LEU B N 1
ATOM 917 C CA . LEU B 1 22 ? 46.248 64.489 2.524 1.00 32.17 22 LEU B CA 1
ATOM 918 C C . LEU B 1 22 ? 47.106 64.585 1.271 1.00 34.92 22 LEU B C 1
ATOM 919 O O . LEU B 1 22 ? 48.047 63.792 1.088 1.00 31.56 22 LEU B O 1
ATOM 924 N N . ALA B 1 23 ? 46.792 65.573 0.435 1.00 32.56 23 ALA B N 1
ATOM 925 C CA . ALA B 1 23 ? 47.596 65.857 -0.745 1.00 33.49 23 ALA B CA 1
ATOM 926 C C . ALA B 1 23 ? 49.035 66.200 -0.388 1.00 33.86 23 ALA B C 1
ATOM 927 O O . ALA B 1 23 ? 49.962 65.750 -1.051 1.00 34.04 23 ALA B O 1
ATOM 929 N N . LEU B 1 24 ? 49.234 66.979 0.664 1.00 29.94 24 LEU B N 1
ATOM 930 C CA . LEU B 1 24 ? 50.605 67.280 1.083 1.00 32.30 24 LEU B CA 1
ATOM 931 C C . LEU B 1 24 ? 51.338 66.090 1.712 1.00 29.27 24 LEU B C 1
ATOM 932 O O . LEU B 1 24 ? 52.558 65.951 1.508 1.00 28.84 24 LEU B O 1
ATOM 937 N N . PHE B 1 25 ? 50.608 65.253 2.460 1.00 29.43 25 PHE B N 1
ATOM 938 C CA . PHE B 1 25 ? 51.147 63.984 2.984 1.00 28.09 25 PHE B CA 1
ATOM 939 C C . PHE B 1 25 ? 51.684 63.116 1.809 1.00 30.48 25 PHE B C 1
ATOM 940 O O . PHE B 1 25 ? 52.822 62.604 1.846 1.00 30.95 25 PHE B O 1
ATOM 948 N N . ALA B 1 26 ? 50.855 62.998 0.763 1.00 31.08 26 ALA B N 1
ATOM 949 C CA . ALA B 1 26 ? 51.237 62.257 -0.444 1.00 30.72 26 ALA B CA 1
ATOM 950 C C . ALA B 1 26 ? 52.502 62.833 -1.083 1.00 32.41 26 ALA B C 1
ATOM 951 O O . ALA B 1 26 ? 53.454 62.094 -1.377 1.00 33.88 26 ALA B O 1
ATOM 953 N N . GLU B 1 27 ? 52.528 64.150 -1.264 1.00 33.12 27 GLU B N 1
ATOM 954 C CA . GLU B 1 27 ? 53.733 64.810 -1.774 1.00 34.58 27 GLU B CA 1
ATOM 955 C C . GLU B 1 27 ? 54.960 64.584 -0.870 1.00 33.74 27 GLU B C 1
ATOM 956 O O . GLU B 1 27 ? 56.093 64.369 -1.376 1.00 30.13 27 GLU B O 1
ATOM 962 N N . ARG B 1 28 ? 54.752 64.621 0.454 1.00 31.28 28 ARG B N 1
ATOM 963 C CA . ARG B 1 28 ? 55.863 64.426 1.390 1.00 31.93 28 ARG B CA 1
ATOM 964 C C . ARG B 1 28 ? 56.454 62.989 1.265 1.00 31.01 28 ARG B C 1
ATOM 965 O O . ARG B 1 28 ? 57.674 62.816 1.306 1.00 27.67 28 ARG B O 1
ATOM 973 N N . ARG B 1 29 ? 55.580 62.005 1.067 1.00 30.26 29 ARG B N 1
ATOM 974 C CA . ARG B 1 29 ? 56.009 60.641 0.829 1.00 35.20 29 ARG B CA 1
ATOM 975 C C . ARG B 1 29 ? 56.842 60.472 -0.477 1.00 31.94 29 ARG B C 1
ATOM 976 O O . ARG B 1 29 ? 57.880 59.799 -0.455 1.00 33.33 29 ARG B O 1
ATOM 984 N N . GLU B 1 30 ? 56.403 61.087 -1.572 1.00 35.41 30 GLU B N 1
ATOM 985 C CA . GLU B 1 30 ? 57.192 61.093 -2.836 1.00 34.88 30 GLU B CA 1
ATOM 986 C C . GLU B 1 30 ? 58.600 61.672 -2.616 1.00 37.73 30 GLU B C 1
ATOM 987 O O . GLU B 1 30 ? 59.614 61.112 -3.058 1.00 34.94 30 GLU B O 1
ATOM 990 N N . LEU B 1 31 ? 58.660 62.785 -1.899 1.00 36.60 31 LEU B N 1
ATOM 991 C CA . LEU B 1 31 ? 59.944 63.350 -1.515 1.00 34.78 31 LEU B CA 1
ATOM 992 C C . LEU B 1 31 ? 60.806 62.441 -0.650 1.00 32.20 31 LEU B C 1
ATOM 993 O O . LEU B 1 31 ? 62.024 62.443 -0.824 1.00 32.07 31 LEU B O 1
ATOM 998 N N . ALA B 1 32 ? 60.198 61.692 0.280 1.00 31.06 32 ALA B N 1
ATOM 999 C CA . ALA B 1 32 ? 60.936 60.729 1.109 1.00 32.81 32 ALA B CA 1
ATOM 1000 C C . ALA B 1 32 ? 61.634 59.666 0.220 1.00 29.31 32 ALA B C 1
ATOM 1001 O O . ALA B 1 32 ? 62.792 59.326 0.442 1.00 30.75 32 ALA B O 1
ATOM 1003 N N . VAL B 1 33 ? 60.901 59.177 -0.776 1.00 30.95 33 VAL B N 1
ATOM 1004 C CA . VAL B 1 33 ? 61.450 58.228 -1.753 1.00 34.40 33 VAL B CA 1
ATOM 1005 C C . VAL B 1 33 ? 62.668 58.825 -2.472 1.00 31.55 33 VAL B C 1
ATOM 1006 O O . VAL B 1 33 ? 63.714 58.156 -2.582 1.00 29.97 33 VAL B O 1
ATOM 1010 N N . GLU B 1 34 ? 62.547 60.084 -2.899 1.00 34.85 34 GLU B N 1
ATOM 1011 C CA . GLU B 1 34 ? 63.646 60.787 -3.587 1.00 37.31 34 GLU B CA 1
ATOM 1012 C C . GLU B 1 34 ? 64.855 60.985 -2.689 1.00 35.53 34 GLU B C 1
ATOM 1013 O O . GLU B 1 34 ? 65.984 60.847 -3.146 1.00 33.70 34 GLU B O 1
ATOM 1019 N N . VAL B 1 35 ? 64.619 61.294 -1.411 1.00 34.37 35 VAL B N 1
ATOM 1020 C CA . VAL B 1 35 ? 65.677 61.406 -0.422 1.00 31.14 35 VAL B CA 1
ATOM 1021 C C . VAL B 1 35 ? 66.354 60.046 -0.241 1.00 32.94 35 VAL B C 1
ATOM 1022 O O . VAL B 1 35 ? 67.583 59.965 -0.203 1.00 35.79 35 VAL B O 1
ATOM 1026 N N . GLY B 1 36 ? 65.564 58.991 -0.069 1.00 31.89 36 GLY B N 1
ATOM 1027 C CA . GLY B 1 36 ? 66.121 57.635 0.045 1.00 33.98 36 GLY B CA 1
ATOM 1028 C C . GLY B 1 36 ? 67.043 57.294 -1.154 1.00 29.67 36 GLY B C 1
ATOM 1029 O O . GLY B 1 36 ? 68.188 56.816 -0.981 1.00 30.64 36 GLY B O 1
ATOM 1030 N N . LYS B 1 37 ? 66.556 57.560 -2.358 1.00 30.81 37 LYS B N 1
ATOM 1031 C CA . LYS B 1 37 ? 67.375 57.352 -3.572 1.00 37.64 37 LYS B CA 1
ATOM 1032 C C . LYS B 1 37 ? 68.669 58.147 -3.560 1.00 36.03 37 LYS B C 1
ATOM 1033 O O . LYS B 1 37 ? 69.741 57.588 -3.787 1.00 37.62 37 LYS B O 1
ATOM 1039 N N . ALA B 1 38 ? 68.571 59.426 -3.243 1.00 35.78 38 ALA B N 1
ATOM 1040 C CA . ALA B 1 38 ? 69.745 60.296 -3.219 1.00 39.54 38 ALA B CA 1
ATOM 1041 C C . ALA B 1 38 ? 70.748 59.860 -2.185 1.00 42.33 38 ALA B C 1
ATOM 1042 O O . ALA B 1 38 ? 71.952 59.919 -2.449 1.00 38.91 38 ALA B O 1
ATOM 1044 N N . LYS B 1 39 ? 70.276 59.411 -1.025 1.00 46.79 39 LYS B N 1
ATOM 1045 C CA . LYS B 1 39 ? 71.170 58.871 0.007 1.00 49.02 39 LYS B CA 1
ATOM 1046 C C . LYS B 1 39 ? 71.940 57.627 -0.466 1.00 48.26 39 LYS B C 1
ATOM 1047 O O . LYS B 1 39 ? 73.154 57.504 -0.224 1.00 52.59 39 LYS B O 1
ATOM 1053 N N . LEU B 1 40 ? 71.223 56.725 -1.131 1.00 44.76 40 LEU B N 1
ATOM 1054 C CA . LEU B 1 40 ? 71.810 55.546 -1.693 1.00 49.24 40 LEU B CA 1
ATOM 1055 C C . LEU B 1 40 ? 72.900 55.911 -2.716 1.00 56.17 40 LEU B C 1
ATOM 1056 O O . LEU B 1 40 ?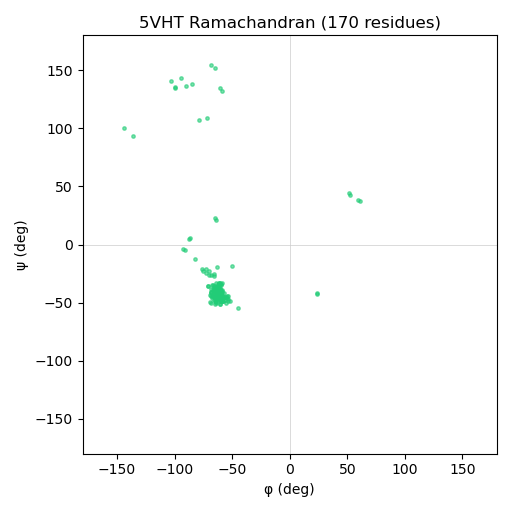 74.009 55.365 -2.640 1.00 56.29 40 LEU B O 1
ATOM 1061 N N . LEU B 1 41 ? 72.576 56.825 -3.647 1.00 55.23 41 LEU B N 1
ATOM 1062 C CA . LEU B 1 41 ? 73.557 57.328 -4.627 1.00 60.69 41 LEU B CA 1
ATOM 1063 C C . LEU B 1 41 ? 74.769 58.046 -3.984 1.00 66.01 41 LEU B C 1
ATOM 1064 O O . LEU B 1 41 ? 75.884 57.974 -4.507 1.00 70.96 41 LEU B O 1
ATOM 1069 N N . SER B 1 42 ? 74.522 58.744 -2.875 1.00 70.69 42 SER B N 1
ATOM 1070 C CA . SER B 1 42 ? 75.520 59.564 -2.204 1.00 76.30 42 SER B CA 1
ATOM 1071 C C . SER B 1 42 ? 76.277 58.844 -1.108 1.00 85.48 42 SER B C 1
ATOM 1072 O O . SER B 1 42 ? 77.164 59.460 -0.523 1.00 87.96 42 SER B O 1
ATOM 1075 N N . HIS B 1 43 ? 75.930 57.583 -0.800 1.00 92.07 43 HIS B N 1
ATOM 1076 C CA . HIS B 1 43 ? 76.452 56.893 0.394 1.00 90.49 43 HIS B CA 1
ATOM 1077 C C . HIS B 1 43 ? 76.310 57.674 1.727 1.00 89.75 43 HIS B C 1
ATOM 1078 O O . HIS B 1 43 ? 77.242 57.723 2.545 1.00 91.42 43 HIS B O 1
ATOM 1085 N N . ARG B 1 44 ? 75.134 58.264 1.937 1.00 85.94 44 ARG B N 1
ATOM 1086 C CA . ARG B 1 44 ? 74.675 58.604 3.299 1.00 89.83 44 ARG B CA 1
ATOM 1087 C C . ARG B 1 44 ? 73.804 57.427 3.783 1.00 100.29 44 ARG B C 1
ATOM 1088 O O . ARG B 1 44 ? 73.076 56.840 2.985 1.00 111.12 44 ARG B O 1
ATOM 1096 N N . PRO B 1 45 ? 73.866 57.071 5.082 1.00 105.64 45 PRO B N 1
ATOM 1097 C CA . PRO B 1 45 ? 72.914 56.066 5.580 1.00 107.45 45 PRO B CA 1
ATOM 1098 C C . PRO B 1 45 ? 71.453 56.541 5.542 1.00 105.84 45 PRO B C 1
ATOM 1099 O O . PRO B 1 45 ? 71.188 57.751 5.649 1.00 102.16 45 PRO B O 1
ATOM 1103 N N . VAL B 1 46 ? 70.534 55.577 5.408 1.00 100.90 46 VAL B N 1
ATOM 1104 C CA . VAL B 1 46 ? 69.108 55.858 5.220 1.00 94.56 46 VAL B CA 1
ATOM 1105 C C . VAL B 1 46 ? 68.516 56.546 6.438 1.00 84.93 46 VAL B C 1
ATOM 1106 O O . VAL B 1 46 ? 67.813 57.522 6.313 1.00 91.98 46 VAL B O 1
ATOM 1108 N N . ARG B 1 47 ? 68.834 56.038 7.628 1.00 77.82 47 ARG B N 1
ATOM 1109 C CA . ARG B 1 47 ? 68.515 56.719 8.878 1.00 75.92 47 ARG B CA 1
ATOM 1110 C C . ARG B 1 47 ? 69.568 57.755 9.265 1.00 72.05 47 ARG B C 1
ATOM 1111 O O . ARG B 1 47 ? 70.766 57.498 9.148 1.00 62.01 47 ARG B O 1
ATOM 1119 N N . ASP B 1 48 ? 69.100 58.916 9.733 1.00 64.01 48 ASP B N 1
ATOM 1120 C CA . ASP B 1 48 ? 69.952 59.850 10.462 1.00 62.58 48 ASP B CA 1
ATOM 1121 C C . ASP B 1 48 ? 69.139 60.334 11.645 1.00 58.97 48 ASP B C 1
ATOM 1122 O O . ASP B 1 48 ? 68.386 61.287 11.512 1.00 60.89 48 ASP B O 1
ATOM 1124 N N . ILE B 1 49 ? 69.285 59.666 12.793 1.00 59.01 49 ILE B N 1
ATOM 1125 C CA . ILE B 1 49 ? 68.481 59.974 13.987 1.00 62.88 49 ILE B CA 1
ATOM 1126 C C . ILE B 1 49 ? 68.745 61.356 14.580 1.00 60.11 49 ILE B C 1
ATOM 1127 O O . ILE B 1 49 ? 67.858 61.942 15.223 1.00 59.69 49 ILE B O 1
ATOM 1132 N N . ASP B 1 50 ? 69.957 61.878 14.378 1.00 59.38 50 ASP B N 1
ATOM 1133 C CA . ASP B 1 50 ? 70.259 63.260 14.782 1.00 57.33 50 ASP B CA 1
ATOM 1134 C C . ASP B 1 50 ? 69.493 64.258 13.911 1.00 49.24 50 ASP B C 1
ATOM 1135 O O . ASP B 1 50 ? 68.994 65.267 14.408 1.00 47.18 50 ASP B O 1
ATOM 1137 N N . ARG B 1 51 ? 69.431 63.990 12.612 1.00 48.34 51 ARG B N 1
ATOM 1138 C CA . ARG B 1 51 ? 68.653 64.825 11.698 1.00 55.49 51 ARG B CA 1
ATOM 1139 C C . ARG B 1 51 ? 67.176 64.829 12.097 1.00 52.17 51 ARG B C 1
ATOM 1140 O O . ARG B 1 51 ? 66.567 65.884 12.205 1.00 52.04 51 ARG B O 1
ATOM 1148 N N . GLU B 1 52 ? 66.626 63.640 12.325 1.00 50.99 52 GLU B N 1
ATOM 1149 C CA . GLU B 1 52 ? 65.228 63.486 12.745 1.00 51.96 52 GLU B CA 1
ATOM 1150 C C . GLU B 1 52 ? 64.914 64.300 14.013 1.00 52.45 52 GLU B C 1
ATOM 1151 O O . GLU B 1 52 ? 63.946 65.063 14.031 1.00 47.97 52 GLU B O 1
ATOM 1157 N N . ARG B 1 53 ? 65.749 64.156 15.049 1.00 57.06 53 ARG B N 1
ATOM 1158 C CA . ARG B 1 53 ? 65.555 64.866 16.329 1.00 55.47 53 ARG B CA 1
ATOM 1159 C C . ARG B 1 53 ? 65.651 66.413 16.195 1.00 54.67 53 ARG B C 1
ATOM 1160 O O . ARG B 1 53 ? 64.817 67.173 16.748 1.00 50.86 53 ARG B O 1
ATOM 1162 N N . ASP B 1 54 ? 66.642 66.869 15.425 1.00 52.68 54 ASP B N 1
ATOM 1163 C CA . ASP B 1 54 ? 66.810 68.303 15.158 1.00 47.90 54 ASP B CA 1
ATOM 1164 C C . ASP B 1 54 ? 65.630 68.886 14.344 1.00 45.58 54 ASP B C 1
ATOM 1165 O O . ASP B 1 54 ? 65.172 70.011 14.613 1.00 41.85 54 ASP B O 1
ATOM 1168 N N . LEU B 1 55 ? 65.150 68.117 13.362 1.00 42.87 55 LEU B N 1
ATOM 1169 C CA . LEU B 1 55 ? 64.004 68.538 12.560 1.00 42.27 55 LEU B CA 1
ATOM 1170 C C . LEU B 1 55 ? 62.787 68.760 13.416 1.00 39.63 55 LEU B C 1
ATOM 1171 O O . LEU B 1 55 ? 62.108 69.791 13.309 1.00 41.18 55 LEU B O 1
ATOM 1176 N N . LEU B 1 56 ? 62.528 67.786 14.281 1.00 42.84 56 LEU B N 1
ATOM 1177 C CA . LEU B 1 56 ? 61.386 67.832 15.184 1.00 49.49 56 LEU B CA 1
ATOM 1178 C C . LEU B 1 56 ? 61.460 69.087 16.065 1.00 49.07 56 LEU B C 1
ATOM 1179 O O . LEU B 1 56 ? 60.481 69.821 16.146 1.00 47.93 56 LEU B O 1
ATOM 1184 N N . GLU B 1 57 ? 62.636 69.382 16.646 1.00 55.26 57 GLU B N 1
ATOM 1185 C CA . GLU B 1 57 ? 62.803 70.593 17.485 1.00 52.42 57 GLU B CA 1
ATOM 1186 C C . GLU B 1 57 ? 62.498 71.911 16.751 1.00 47.65 57 GLU B C 1
ATOM 1187 O O . GLU B 1 57 ? 61.891 72.840 17.304 1.00 47.14 57 GLU B O 1
ATOM 1193 N N . ARG B 1 58 ? 62.950 71.993 15.514 1.00 46.23 58 ARG B N 1
ATOM 1194 C CA . ARG B 1 58 ? 62.669 73.134 14.638 1.00 45.56 58 ARG B CA 1
ATOM 1195 C C . ARG B 1 58 ? 61.167 73.306 14.361 1.00 44.30 58 ARG B C 1
ATOM 1196 O O . ARG B 1 58 ? 60.654 74.433 14.303 1.00 42.14 58 ARG B O 1
ATOM 1204 N N . LEU B 1 59 ? 60.482 72.190 14.124 1.00 42.86 59 LEU B N 1
ATOM 1205 C CA . LEU B 1 59 ? 59.037 72.216 13.828 1.00 43.63 59 LEU B CA 1
ATOM 1206 C C . LEU B 1 59 ? 58.254 72.678 15.036 1.00 38.54 59 LEU B C 1
ATOM 1207 O O . LEU B 1 59 ? 57.284 73.460 14.898 1.00 41.97 59 LEU B O 1
ATOM 1212 N N . ILE B 1 60 ? 58.693 72.236 16.217 1.00 41.93 60 ILE B N 1
ATOM 1213 C CA . ILE B 1 60 ? 58.067 72.670 17.481 1.00 43.54 60 ILE B CA 1
ATOM 1214 C C . ILE B 1 60 ? 58.144 74.198 17.621 1.00 43.51 60 ILE B C 1
ATOM 1215 O O . ILE B 1 60 ? 57.162 74.854 17.976 1.00 43.23 60 ILE B O 1
ATOM 1220 N N . THR B 1 61 ? 59.312 74.764 17.319 1.00 45.35 61 THR B N 1
ATOM 1221 C CA . THR B 1 61 ? 59.489 76.215 17.429 1.00 47.71 61 THR B CA 1
ATOM 1222 C C . THR B 1 61 ? 58.705 76.974 16.380 1.00 43.68 61 THR B C 1
ATOM 1223 O O . THR B 1 61 ? 58.086 77.967 16.676 1.00 45.52 61 THR B O 1
ATOM 1227 N N . LEU B 1 62 ? 58.724 76.513 15.141 1.00 44.98 62 LEU B N 1
ATOM 1228 C CA . LEU B 1 62 ? 57.886 77.142 14.117 1.00 50.78 62 LEU B CA 1
ATOM 1229 C C . LEU B 1 62 ? 56.389 77.052 14.477 1.00 46.69 62 LEU B C 1
ATOM 1230 O O . LEU B 1 62 ? 55.652 78.022 14.314 1.00 48.35 62 LEU B O 1
ATOM 1235 N N . GLY B 1 63 ? 55.959 75.897 14.976 1.00 44.84 63 GLY B N 1
ATOM 1236 C CA . GLY B 1 63 ? 54.582 75.745 15.501 1.00 46.97 63 GLY B CA 1
ATOM 1237 C C . GLY B 1 63 ? 54.189 76.764 16.587 1.00 44.94 63 GLY B C 1
ATOM 1238 O O . GLY B 1 63 ? 53.097 77.353 16.546 1.00 37.57 63 GLY B O 1
ATOM 1239 N N . LYS B 1 64 ? 55.090 76.994 17.543 1.00 47.15 64 LYS B N 1
ATOM 1240 C CA . LYS B 1 64 ? 54.799 77.950 18.636 1.00 49.94 64 LYS B CA 1
ATOM 1241 C C . LYS B 1 64 ? 54.516 79.364 18.097 1.00 46.32 64 LYS B C 1
ATOM 1242 O O . LYS B 1 64 ? 53.671 80.069 18.638 1.00 46.70 64 LYS B O 1
ATOM 1246 N N . ALA B 1 65 ? 55.194 79.750 17.013 1.00 48.03 65 ALA B N 1
ATOM 1247 C CA . ALA B 1 65 ? 54.935 81.010 16.304 1.00 45.23 65 ALA B CA 1
ATOM 1248 C C . ALA B 1 65 ? 53.512 81.115 15.751 1.00 48.37 65 ALA B C 1
ATOM 1249 O O . ALA B 1 65 ? 52.962 82.206 15.676 1.00 44.02 65 ALA B O 1
ATOM 1251 N N . HIS B 1 66 ? 52.930 79.973 15.349 1.00 47.07 66 HIS B N 1
ATOM 1252 C CA . HIS B 1 66 ? 51.530 79.906 14.965 1.00 46.07 66 HIS B CA 1
ATOM 1253 C C . HIS B 1 66 ? 50.549 79.661 16.137 1.00 46.29 66 HIS B C 1
ATOM 1254 O O . HIS B 1 66 ? 49.349 79.459 15.886 1.00 41.23 66 HIS B O 1
ATOM 1261 N N . HIS B 1 67 ? 51.042 79.647 17.378 1.00 42.01 67 HIS B N 1
ATOM 1262 C CA . HIS B 1 67 ? 50.236 79.338 18.568 1.00 47.38 67 HIS B CA 1
ATOM 1263 C C . HIS B 1 67 ? 49.620 77.920 18.535 1.00 43.59 67 HIS B C 1
ATOM 1264 O O . HIS B 1 67 ? 48.477 77.702 18.977 1.00 42.36 67 HIS B O 1
ATOM 1271 N N . LEU B 1 68 ? 50.394 76.965 18.010 1.00 37.97 68 LEU B N 1
ATOM 1272 C CA . LEU B 1 68 ? 50.006 75.557 17.982 1.00 35.78 68 LEU B CA 1
ATOM 1273 C C . LEU B 1 68 ? 50.713 74.903 19.134 1.00 34.71 68 LEU B C 1
ATOM 1274 O O . LEU B 1 68 ? 51.908 75.125 19.348 1.00 35.49 68 LEU B O 1
ATOM 1279 N N . ASP B 1 69 ? 49.993 74.077 19.863 1.00 37.71 69 ASP B N 1
ATOM 1280 C CA . ASP B 1 69 ? 50.526 73.381 21.024 1.00 38.87 69 ASP B CA 1
ATOM 1281 C C . ASP B 1 69 ? 51.747 72.479 20.674 1.00 40.17 69 ASP B C 1
ATOM 1282 O O . ASP B 1 69 ? 51.715 71.700 19.712 1.00 33.26 69 ASP B O 1
ATOM 1285 N N . ALA B 1 70 ? 52.819 72.589 21.459 1.00 36.85 70 ALA B N 1
ATOM 1286 C CA . ALA B 1 70 ? 54.047 71.817 21.241 1.00 39.03 70 ALA B CA 1
ATOM 1287 C C . ALA B 1 70 ? 53.840 70.327 21.315 1.00 35.94 70 ALA B C 1
ATOM 1288 O O . ALA B 1 70 ? 54.455 69.575 20.540 1.00 40.87 70 ALA B O 1
ATOM 1290 N N . HIS B 1 71 ? 52.988 69.875 22.219 1.00 36.00 71 HIS B N 1
ATOM 1291 C CA . HIS B 1 71 ? 52.738 68.446 22.331 1.00 40.49 71 HIS B CA 1
ATOM 1292 C C . HIS B 1 71 ? 52.057 67.893 21.057 1.00 39.15 71 HIS B C 1
ATOM 1293 O O . HIS B 1 71 ? 52.482 66.854 20.545 1.00 40.59 71 HIS B O 1
ATOM 1319 N N . ILE B 1 73 ? 52.180 69.287 18.086 1.00 28.52 73 ILE B N 1
ATOM 1320 C CA . ILE B 1 73 ? 53.186 69.338 17.021 1.00 34.31 73 ILE B CA 1
ATOM 1321 C C . ILE B 1 73 ? 54.173 68.175 17.080 1.00 36.01 73 ILE B C 1
ATOM 1322 O O . ILE B 1 73 ? 54.482 67.570 16.057 1.00 35.35 73 ILE B O 1
ATOM 1327 N N . THR B 1 74 ? 54.620 67.863 18.292 1.00 32.41 74 THR B N 1
ATOM 1328 C CA . THR B 1 74 ? 55.535 66.801 18.517 1.00 33.90 74 THR B CA 1
ATOM 1329 C C . THR B 1 74 ? 54.978 65.474 18.080 1.00 32.55 74 THR B C 1
ATOM 1330 O O . THR B 1 74 ? 55.636 64.733 17.325 1.00 30.41 74 THR B O 1
ATOM 1334 N N . ARG B 1 75 ? 53.785 65.174 18.549 1.00 29.86 75 ARG B N 1
ATOM 1335 C CA . ARG B 1 75 ? 53.170 63.908 18.206 1.00 34.49 75 ARG B CA 1
ATOM 1336 C C . ARG B 1 75 ? 52.885 63.754 16.724 1.00 32.37 75 ARG B C 1
ATOM 1337 O O . ARG B 1 75 ? 53.079 62.667 16.187 1.00 30.35 75 ARG B O 1
ATOM 1345 N N . THR B 1 76 ? 52.438 64.826 16.088 1.00 28.89 76 THR B N 1
ATOM 1346 C CA . THR B 1 76 ? 52.027 64.805 14.700 1.00 28.38 76 THR B CA 1
ATOM 1347 C C . THR B 1 76 ? 53.257 64.587 13.816 1.00 29.37 76 THR B C 1
ATOM 1348 O O . THR B 1 76 ? 53.273 63.717 12.973 1.00 27.35 76 THR B O 1
ATOM 1352 N N . PHE B 1 77 ? 54.294 65.374 14.048 1.00 29.17 77 PHE B N 1
ATOM 1353 C CA . PHE B 1 77 ? 55.493 65.254 13.242 1.00 33.60 77 PHE B CA 1
ATOM 1354 C C . PHE B 1 77 ? 56.355 64.062 13.554 1.00 33.37 77 PHE B C 1
ATOM 1355 O O . PHE B 1 77 ? 57.038 63.613 12.656 1.00 34.69 77 PHE B O 1
ATOM 1363 N N . GLN B 1 78 ? 56.257 63.496 14.756 1.00 32.44 78 GLN B N 1
ATOM 1364 C CA . GLN B 1 78 ? 56.890 62.203 15.025 1.00 37.10 78 GLN B CA 1
ATOM 1365 C C . GLN B 1 78 ? 56.299 61.133 14.098 1.00 33.65 78 GLN B C 1
ATOM 1366 O O . GLN B 1 78 ? 57.032 60.272 13.591 1.00 26.73 78 GLN B O 1
ATOM 1372 N N . LEU B 1 79 ? 54.977 61.149 13.934 1.00 29.21 79 LEU B N 1
ATOM 1373 C CA . LEU B 1 79 ? 54.348 60.203 12.996 1.00 29.82 79 LEU B CA 1
ATOM 1374 C C . LEU B 1 79 ? 54.848 60.396 11.583 1.00 25.00 79 LEU B C 1
ATOM 1375 O O . LEU B 1 79 ? 55.105 59.418 10.899 1.00 24.97 79 LEU B O 1
ATOM 1380 N N . GLY B 1 80 ? 54.899 61.652 11.143 1.00 26.18 80 GLY B N 1
ATOM 1381 C CA . GLY B 1 80 ? 55.302 62.004 9.762 1.00 27.25 80 GLY B CA 1
ATOM 1382 C C . GLY B 1 80 ? 56.732 61.583 9.446 1.00 27.70 80 GLY B C 1
ATOM 1383 O O . GLY B 1 80 ? 57.036 61.050 8.367 1.00 27.27 80 GLY B O 1
ATOM 1384 N N . ILE B 1 81 ? 57.613 61.882 10.386 1.00 27.37 81 ILE B N 1
ATOM 1385 C CA . ILE B 1 81 ? 59.029 61.539 10.266 1.00 28.90 81 ILE B CA 1
ATOM 1386 C C . ILE B 1 81 ? 59.194 60.033 10.266 1.00 29.97 81 ILE B C 1
ATOM 1387 O O . ILE B 1 81 ? 59.902 59.504 9.402 1.00 28.72 81 ILE B O 1
ATOM 1392 N N . GLU B 1 82 ? 58.576 59.343 11.212 1.00 27.16 82 GLU B N 1
ATOM 1393 C CA . GLU B 1 82 ? 58.553 57.874 11.189 1.00 29.26 82 GLU B CA 1
ATOM 1394 C C . GLU B 1 82 ? 58.026 57.303 9.863 1.00 27.94 82 GLU B C 1
ATOM 1395 O O . GLU B 1 82 ? 58.650 56.402 9.316 1.00 24.99 82 GLU B O 1
ATOM 1401 N N . TYR B 1 83 ? 56.924 57.813 9.345 1.00 22.82 83 TYR B N 1
ATOM 1402 C CA . TYR B 1 83 ? 56.434 57.345 8.060 1.00 27.37 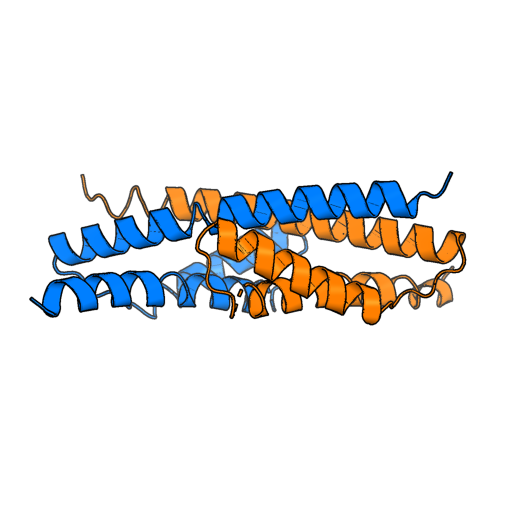83 TYR B CA 1
ATOM 1403 C C . TYR B 1 83 ? 57.463 57.514 6.898 1.00 28.04 83 TYR B C 1
ATOM 1404 O O . TYR B 1 83 ? 57.683 56.553 6.104 1.00 30.51 83 TYR B O 1
ATOM 1413 N N . SER B 1 84 ? 58.111 58.686 6.826 1.00 28.26 84 SER B N 1
ATOM 1414 C CA A SER B 1 84 ? 59.180 58.915 5.859 0.50 29.63 84 SER B CA 1
ATOM 1415 C CA B SER B 1 84 ? 59.176 58.895 5.840 0.50 29.17 84 SER B CA 1
ATOM 1416 C C . SER B 1 84 ? 60.375 57.951 6.005 1.00 30.06 84 SER B C 1
ATOM 1417 O O . SER B 1 84 ? 60.923 57.433 5.037 1.00 26.82 84 SER B O 1
ATOM 1422 N N . VAL B 1 85 ? 60.801 57.742 7.235 1.00 28.79 85 VAL B N 1
ATOM 1423 C CA . VAL B 1 85 ? 61.875 56.832 7.535 1.00 29.58 85 VAL B CA 1
ATOM 1424 C C . VAL B 1 85 ? 61.551 55.372 7.166 1.00 30.18 85 VAL B C 1
ATOM 1425 O O . VAL B 1 85 ? 62.408 54.681 6.631 1.00 27.53 85 VAL B O 1
ATOM 1429 N N . LEU B 1 86 ? 60.336 54.902 7.472 1.00 30.13 86 LEU B N 1
ATOM 1430 C CA . LEU B 1 86 ? 59.940 53.548 7.096 1.00 29.71 86 LEU B CA 1
ATOM 1431 C C . LEU B 1 86 ? 59.994 53.392 5.569 1.00 29.94 86 LEU B C 1
ATOM 1432 O O . LEU B 1 86 ? 60.438 52.375 5.065 1.00 29.50 86 LEU B O 1
ATOM 1437 N N . THR B 1 87 ? 59.568 54.425 4.853 1.00 29.89 87 THR B N 1
ATOM 1438 C CA . THR B 1 87 ? 59.609 54.445 3.395 1.00 32.34 87 THR B CA 1
ATOM 1439 C C . THR B 1 87 ? 61.042 54.365 2.838 1.00 32.51 87 THR B C 1
ATOM 1440 O O . THR B 1 87 ? 61.307 53.645 1.876 1.00 34.27 87 THR B O 1
ATOM 1444 N N . GLN B 1 88 ? 61.943 55.143 3.417 1.00 29.23 88 GLN B N 1
ATOM 1445 C CA . GLN B 1 88 ? 63.350 55.113 3.024 1.00 31.33 88 GLN B CA 1
ATOM 1446 C C . GLN B 1 88 ? 64.026 53.759 3.360 1.00 32.97 88 GLN B C 1
ATOM 1447 O O . GLN B 1 88 ? 64.813 53.278 2.594 1.00 32.73 88 GLN B O 1
ATOM 1453 N N . GLN B 1 89 ? 63.732 53.197 4.513 1.00 34.42 89 GLN B N 1
ATOM 1454 C CA . GLN B 1 89 ? 64.227 51.864 4.900 1.00 37.56 89 GLN B CA 1
ATOM 1455 C C . GLN B 1 89 ? 63.730 50.737 4.004 1.00 35.32 89 GLN B C 1
ATOM 1456 O O . GLN B 1 89 ? 64.461 49.783 3.755 1.00 36.24 89 GLN B O 1
ATOM 1462 N N . ALA B 1 90 ? 62.475 50.822 3.581 1.00 36.24 90 ALA B N 1
ATOM 1463 C CA . ALA B 1 90 ? 61.912 49.857 2.655 1.00 42.83 90 ALA B CA 1
ATOM 1464 C C . ALA B 1 90 ? 62.636 49.955 1.299 1.00 48.19 90 ALA B C 1
ATOM 1465 O O . ALA B 1 90 ? 62.877 48.955 0.658 1.00 43.03 90 ALA B O 1
ATOM 1467 N N . LEU B 1 91 ? 63.010 51.159 0.898 1.00 47.41 91 LEU B N 1
ATOM 1468 C CA . LEU B 1 91 ? 63.771 51.365 -0.342 1.00 47.11 91 LEU B CA 1
ATOM 1469 C C . LEU B 1 91 ? 65.191 50.761 -0.259 1.00 51.07 91 LEU B C 1
ATOM 1470 O O . LEU B 1 91 ? 65.662 50.128 -1.201 1.00 45.36 91 LEU B O 1
ATOM 1475 N N A LEU B 1 92 ? 65.886 50.988 0.844 0.50 48.52 92 LEU B N 1
ATOM 1476 N N B LEU B 1 92 ? 65.858 50.983 0.876 0.50 48.38 92 LEU B N 1
ATOM 1477 C CA A LEU B 1 92 ? 67.164 50.309 1.072 0.50 51.50 92 LEU B CA 1
ATOM 1478 C CA B LEU B 1 92 ? 67.134 50.342 1.210 0.50 51.22 92 LEU B CA 1
ATOM 1479 C C A LEU B 1 92 ? 66.976 48.795 1.048 0.50 52.52 92 LEU B C 1
ATOM 1480 C C B LEU B 1 92 ? 67.062 48.819 1.202 0.50 52.48 92 LEU B C 1
ATOM 1481 O O A LEU B 1 92 ? 67.702 48.114 0.370 0.50 55.44 92 LEU B O 1
ATOM 1482 O O B LEU B 1 92 ? 67.997 48.152 0.777 0.50 55.85 92 LEU B O 1
ATOM 1491 N N . GLU B 1 93 ? 65.974 48.282 1.746 1.00 52.36 93 GLU B N 1
ATOM 1492 C CA . GLU B 1 93 ? 65.740 46.829 1.785 1.00 56.94 93 GLU B CA 1
ATOM 1493 C C . GLU B 1 93 ? 65.456 46.240 0.381 1.00 58.52 93 GLU B C 1
ATOM 1494 O O . GLU B 1 93 ? 65.905 45.160 0.063 1.00 52.20 93 GLU B O 1
ATOM 1498 N N . HIS B 1 94 ? 64.700 46.964 -0.427 1.00 61.46 94 HIS B N 1
ATOM 1499 C CA . HIS B 1 94 ? 64.406 46.567 -1.810 1.00 68.93 94 HIS B CA 1
ATOM 1500 C C . HIS B 1 94 ? 65.650 46.495 -2.700 1.00 71.22 94 HIS B C 1
ATOM 1501 O O . HIS B 1 94 ? 65.610 45.853 -3.719 1.00 74.10 94 HIS B O 1
ATOM 1508 N N . HIS B 1 95 ? 66.756 47.127 -2.338 1.00 77.35 95 HIS B N 1
ATOM 1509 C CA . HIS B 1 95 ? 68.091 46.876 -2.921 1.00 86.70 95 HIS B CA 1
ATOM 1510 C C . HIS B 1 95 ? 68.529 45.378 -2.987 1.00 90.33 95 HIS B C 1
ATOM 1511 O O . HIS B 1 95 ? 69.414 45.061 -3.757 1.00 88.27 95 HIS B O 1
ATOM 1518 N N . HIS B 1 96 ? 67.889 44.493 -2.214 1.00 93.38 96 HIS B N 1
ATOM 1519 C CA . HIS B 1 96 ? 67.822 43.032 -2.549 1.00 89.25 96 HIS B CA 1
ATOM 1520 C C . HIS B 1 96 ? 67.483 42.707 -4.035 1.00 91.41 96 HIS B C 1
ATOM 1521 O O . HIS B 1 96 ? 68.208 41.962 -4.721 1.00 90.74 96 HIS B O 1
ATOM 1525 N N . HIS B 1 97 ? 66.361 43.257 -4.500 1.00 81.59 97 HIS B N 1
ATOM 1526 C CA . HIS B 1 97 ? 65.939 43.174 -5.912 1.00 76.99 97 HIS B CA 1
ATOM 1527 C C . HIS B 1 97 ? 66.817 44.000 -6.882 1.00 72.08 97 HIS B C 1
ATOM 1528 O O . HIS B 1 97 ? 66.882 43.674 -8.071 1.00 70.78 97 HIS B O 1
ATOM 1535 N N . HIS B 1 98 ? 67.459 45.074 -6.399 1.00 72.44 98 HIS B N 1
ATOM 1536 C CA . HIS B 1 98 ? 68.196 45.996 -7.280 1.00 71.96 98 HIS B CA 1
ATOM 1537 C C . HIS B 1 98 ? 69.529 45.402 -7.608 1.00 71.84 98 HIS B C 1
ATOM 1538 O O . HIS B 1 98 ? 69.956 45.507 -8.736 1.00 78.48 98 HIS B O 1
#